Protein AF-A0A3C2AIM8-F1 (afdb_monomer)

pLDDT: mean 88.92, std 12.34, range [40.81, 98.56]

Solvent-accessible surface area (backbone atoms only — not comparable to full-atom values): 10186 Å² total; per-residue (Å²): 134,79,73,74,77,41,70,44,84,35,75,49,20,94,84,67,45,72,62,20,44,34,25,26,18,38,66,44,97,92,39,44,45,62,6,67,52,56,41,26,39,83,43,65,88,51,94,54,41,65,65,37,33,34,30,32,37,88,94,36,77,87,17,40,35,82,34,66,78,72,54,50,26,43,35,31,35,36,26,31,37,60,94,77,72,85,52,30,30,24,40,38,37,36,29,25,51,101,62,67,43,33,48,65,57,83,51,81,66,36,72,56,52,29,28,37,28,72,48,73,46,78,40,88,57,38,82,40,80,47,76,35,60,41,53,56,45,98,85,32,69,83,66,36,43,24,38,41,38,36,45,26,28,30,67,45,64,50,48,64,48,52,70,15,36,29,34,43,36,78,77,44,76,38,75,78,81,78,81,78,80,80,79,77,88,125

Nearest PDB structures (foldseek):
  6o06-assembly1_A  TM=2.738E-01  e=2.191E-02  Echovirus E1
  7yv2-assembly1_A  TM=2.585E-01  e=3.493E-02  Coxsackievirus A16
  5ykv-assembly1_A  TM=2.386E-01  e=3.493E-02  Macrobrachium rosenbergii nodavirus
  7kjp-assembly1_B  TM=3.045E-01  e=9.845E-02  Norovirus Hu/1968/US
  5h4c-assembly1_C  TM=2.096E-01  e=1.415E-01  Rattus norvegicus

Sequence (186 aa):
MGAAQCVFQEKNGRNGKGSCLRIESKSALGVIVNGAVTTGRITAPTIRPSGAYNQTVLSDSEFQLPFKDAPDSLVFWAKYSITDKSDSAKVSFLLHDNFEQTDPPRDQVSLQPNGAALKTFQTAGDWQRVSVPFDYKKNGKSNTHYLLATFSSSHKAGKGNSNARLWIDEVELIYNRSEQAFISND

Radius of gyration: 17.95 Å; Cα contacts (8 Å, |Δi|>4): 478; chains: 1; bounding box: 40×44×56 Å

Secondary structure (DSSP, 8-state):
-PPPPEEEEEES-TTSSSEEEEEE-EEETTEEE--EEESSEEE--SS-GGG-EEE--TT-GGG--B-----SEEEEEEEEE-SSS---EEEEEEEE-SS--EES--STTTT--SEEEEEEE--TTS-EEEEEE-EE-TTTTS---EEEEEEES-SSTT-S-TT-EEEEEEEEEE-PPPP-------

Mean predicted aligned error: 6.13 Å

Foldseek 3Di:
DDDDQDKDWAALPQPGHDTWIKGAWADDPNFIAKHKDKLADWDDPDPQQLPIKGKQDLVDNSGWAFDQADFFKKKWKKFKDDDPPPFWKKKKKFFAAPDIAMVVGPDPRNVDGQWIFIDTDHDHRHIDMDMTGIDGDPVRNGGTTTIIIMIILGPGGRDDGNGIMMIIGDIDGHHDDDDDPPPPPD

Structure (mmCIF, N/CA/C/O backbone):
data_AF-A0A3C2AIM8-F1
#
_entry.id   AF-A0A3C2AIM8-F1
#
loop_
_atom_site.group_PDB
_atom_site.id
_atom_site.type_symbol
_atom_site.label_atom_id
_atom_site.label_alt_id
_atom_site.label_comp_id
_atom_site.label_asym_id
_atom_site.label_entity_id
_atom_site.label_seq_id
_atom_site.pdbx_PDB_ins_code
_atom_site.Cartn_x
_atom_site.Cartn_y
_atom_site.Cartn_z
_atom_site.occupancy
_atom_site.B_iso_or_equiv
_atom_site.auth_seq_id
_atom_site.auth_comp_id
_atom_site.auth_asym_id
_atom_site.auth_atom_id
_atom_site.pdbx_PDB_model_num
ATOM 1 N N . MET A 1 1 ? 10.000 17.205 -16.786 1.00 40.81 1 MET A N 1
ATOM 2 C CA . MET A 1 1 ? 8.894 16.236 -16.943 1.00 40.81 1 MET A CA 1
ATOM 3 C C . MET A 1 1 ? 9.058 15.157 -15.883 1.00 40.81 1 MET A C 1
ATOM 5 O O . MET A 1 1 ? 10.086 14.494 -15.891 1.00 40.81 1 MET A O 1
ATOM 9 N N . GLY A 1 2 ? 8.126 15.050 -14.932 1.00 50.38 2 GLY A N 1
ATOM 10 C CA . GLY A 1 2 ? 8.081 13.935 -13.977 1.00 50.38 2 GLY A CA 1
ATOM 11 C C . GLY A 1 2 ? 7.316 12.756 -14.581 1.00 50.38 2 GLY A C 1
ATOM 12 O O . GLY A 1 2 ? 6.416 12.976 -15.389 1.00 50.38 2 GLY A O 1
ATOM 13 N N . ALA A 1 3 ? 7.672 11.517 -14.232 1.00 56.25 3 ALA A N 1
ATOM 14 C CA . ALA A 1 3 ? 6.807 10.384 -14.554 1.00 56.25 3 ALA A CA 1
ATOM 15 C C . ALA A 1 3 ? 5.542 10.469 -13.695 1.00 56.25 3 ALA A C 1
ATOM 17 O O . ALA A 1 3 ? 5.632 10.665 -12.483 1.00 5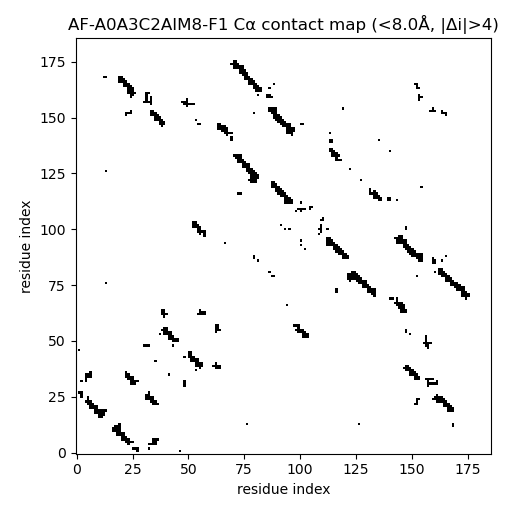6.25 3 ALA A O 1
ATOM 18 N N . ALA A 1 4 ? 4.378 10.312 -14.321 1.00 61.03 4 ALA A N 1
ATOM 19 C CA . ALA A 1 4 ? 3.131 10.148 -13.592 1.00 61.03 4 ALA A CA 1
ATOM 20 C C . ALA A 1 4 ? 3.152 8.843 -12.778 1.00 61.03 4 ALA A C 1
ATOM 22 O O . ALA A 1 4 ? 3.801 7.863 -13.164 1.00 61.03 4 ALA A O 1
ATOM 23 N N . GLN A 1 5 ? 2.400 8.826 -11.677 1.00 73.44 5 GLN A N 1
ATOM 24 C CA . GLN A 1 5 ? 2.079 7.597 -10.955 1.00 73.44 5 GLN A CA 1
ATOM 25 C C . GLN A 1 5 ? 1.480 6.574 -11.929 1.00 73.44 5 GLN A C 1
ATOM 27 O O . GLN A 1 5 ? 0.586 6.893 -12.712 1.00 73.44 5 GLN A O 1
ATOM 32 N N . CYS A 1 6 ? 2.013 5.354 -11.922 1.00 84.44 6 CYS A N 1
ATOM 33 C CA . CYS A 1 6 ? 1.626 4.302 -12.858 1.00 84.44 6 CYS A CA 1
ATOM 34 C C . CYS A 1 6 ? 0.760 3.274 -12.138 1.00 84.44 6 CYS A C 1
ATOM 36 O O . CYS A 1 6 ? 1.247 2.245 -11.669 1.00 84.44 6 CYS A O 1
ATOM 38 N N . VAL A 1 7 ? -0.524 3.610 -12.036 1.00 90.19 7 VAL A N 1
ATOM 39 C CA . VAL A 1 7 ? -1.552 2.827 -11.352 1.00 90.19 7 VAL A CA 1
ATOM 40 C C . VAL A 1 7 ? -2.658 2.487 -12.344 1.00 90.19 7 VAL A C 1
ATOM 42 O O . VAL A 1 7 ? -3.106 3.352 -13.095 1.00 90.19 7 VAL A O 1
ATOM 45 N N . PHE A 1 8 ? -3.086 1.227 -12.365 1.00 94.19 8 PHE A N 1
ATOM 46 C CA . PHE A 1 8 ? -4.008 0.703 -13.368 1.00 94.19 8 PHE A CA 1
ATOM 47 C C . PHE A 1 8 ? -5.014 -0.269 -12.754 1.00 94.19 8 PHE A C 1
ATOM 49 O O . PHE A 1 8 ? -4.684 -1.025 -11.840 1.00 94.19 8 PHE A O 1
ATOM 56 N N . GLN A 1 9 ? -6.213 -0.310 -13.332 1.00 95.25 9 GLN A N 1
ATOM 57 C CA . GLN A 1 9 ? -7.101 -1.462 -13.215 1.00 95.25 9 GLN A CA 1
ATOM 58 C C . GLN A 1 9 ? -6.640 -2.535 -14.212 1.00 95.25 9 GLN A C 1
ATOM 60 O O . GLN A 1 9 ? -6.649 -2.313 -15.423 1.00 95.25 9 GLN A O 1
ATOM 65 N N . GLU A 1 10 ? -6.234 -3.696 -13.712 1.00 95.94 10 GLU A N 1
ATOM 66 C CA . GLU A 1 10 ? -5.828 -4.848 -14.518 1.00 95.94 10 GLU A CA 1
ATOM 67 C C . GLU A 1 10 ? -6.988 -5.846 -14.606 1.00 95.94 10 GLU A C 1
ATOM 69 O O . GLU A 1 10 ? -7.601 -6.176 -13.592 1.00 95.94 10 GLU A O 1
ATOM 74 N N . LYS A 1 11 ? -7.300 -6.347 -15.805 1.00 95.06 11 LYS A N 1
ATOM 75 C CA . LYS A 1 11 ? -8.290 -7.425 -15.971 1.00 95.06 11 LYS A CA 1
ATOM 76 C C . LYS A 1 11 ? -7.704 -8.762 -15.527 1.00 95.06 11 LYS A C 1
ATOM 78 O O . LYS A 1 11 ? -6.497 -8.958 -15.598 1.00 95.06 11 LYS A O 1
ATOM 83 N N . ASN A 1 12 ? -8.580 -9.702 -15.176 1.00 90.62 12 ASN A N 1
ATOM 84 C CA . ASN A 1 12 ? -8.206 -11.034 -14.699 1.00 90.62 12 ASN A CA 1
ATOM 85 C C . ASN A 1 12 ? -7.386 -10.921 -13.409 1.00 90.62 12 ASN A C 1
ATOM 87 O O . ASN A 1 12 ? -6.168 -11.115 -13.403 1.00 90.62 12 ASN A O 1
ATOM 91 N N . GLY A 1 13 ? -8.086 -10.591 -12.320 1.00 90.75 13 GLY A N 1
ATOM 92 C CA . GLY A 1 13 ? -7.529 -10.579 -10.973 1.00 90.75 13 GLY A CA 1
ATOM 93 C C . GLY A 1 13 ? -7.015 -11.955 -10.554 1.00 90.75 13 GLY A C 1
ATOM 94 O O . GLY A 1 13 ? -6.884 -12.878 -11.364 1.00 90.75 13 GLY A O 1
ATOM 95 N N . ARG A 1 14 ? -6.729 -12.128 -9.269 1.00 93.25 14 ARG A N 1
ATOM 96 C CA . ARG A 1 14 ? -6.072 -13.333 -8.749 1.00 93.25 14 ARG A CA 1
ATOM 97 C C . ARG A 1 14 ? -6.684 -14.643 -9.255 1.00 93.25 14 ARG A C 1
ATOM 99 O O . ARG A 1 14 ? -5.952 -15.555 -9.628 1.00 93.25 14 ARG A O 1
ATOM 106 N N . ASN A 1 15 ? -8.011 -14.721 -9.284 1.00 91.19 15 ASN A N 1
ATOM 107 C CA . ASN A 1 15 ? -8.752 -15.932 -9.641 1.00 91.19 15 ASN A CA 1
ATOM 108 C C . ASN A 1 15 ? -9.077 -16.020 -11.149 1.00 91.19 15 ASN A C 1
ATOM 110 O O . ASN A 1 15 ? -9.987 -16.745 -11.549 1.00 91.19 15 ASN A O 1
ATOM 114 N N . GLY A 1 16 ? -8.390 -15.239 -11.993 1.00 88.50 16 GLY A N 1
ATOM 115 C CA . GLY A 1 16 ? -8.633 -15.167 -13.438 1.00 88.50 16 GLY A CA 1
ATOM 116 C C . GLY A 1 16 ? -9.952 -14.484 -13.818 1.00 88.50 16 GLY A C 1
ATOM 117 O O . GLY A 1 16 ? -10.385 -14.572 -14.962 1.00 88.50 16 GLY A O 1
ATOM 118 N N . LYS A 1 17 ? -10.606 -13.817 -12.863 1.00 89.88 17 LYS A N 1
ATOM 119 C CA . LYS A 1 17 ? -11.893 -13.125 -13.020 1.00 89.88 17 LYS A CA 1
ATOM 120 C C . LYS A 1 17 ? -11.789 -11.696 -12.494 1.00 89.88 17 LYS A C 1
ATOM 122 O O . LYS A 1 17 ? -10.847 -11.366 -11.779 1.00 89.88 17 LYS A O 1
ATOM 127 N N . GLY A 1 18 ? -12.764 -10.858 -12.840 1.00 93.19 18 GLY A N 1
ATOM 128 C CA . GLY A 1 18 ? -12.858 -9.494 -12.318 1.00 93.19 18 GLY A CA 1
ATOM 129 C C . GLY A 1 18 ? -11.666 -8.615 -12.703 1.00 93.19 18 GLY A C 1
ATOM 130 O O . GLY A 1 18 ? -11.121 -8.712 -13.808 1.00 93.19 18 GLY A O 1
ATOM 131 N N . SER A 1 19 ? -11.282 -7.722 -11.798 1.00 96.06 19 SER A N 1
ATOM 132 C CA . SER A 1 19 ? -10.132 -6.837 -11.963 1.00 96.06 19 SER A CA 1
ATOM 133 C C . SER A 1 19 ? -9.363 -6.709 -10.659 1.00 96.06 19 SER A C 1
ATOM 135 O O . SER A 1 19 ? -9.960 -6.803 -9.595 1.00 96.06 19 SER A O 1
ATOM 137 N N . CYS A 1 20 ? -8.066 -6.447 -10.759 1.00 97.19 20 CYS A N 1
ATOM 138 C CA . CYS A 1 20 ? -7.208 -6.149 -9.621 1.00 97.19 20 CYS A CA 1
ATOM 139 C C . CYS A 1 20 ? -6.451 -4.836 -9.842 1.00 97.19 20 CYS A C 1
ATOM 141 O O . CYS A 1 20 ? -6.447 -4.261 -10.936 1.00 97.19 20 CYS A O 1
ATOM 143 N N . LEU A 1 21 ? -5.808 -4.346 -8.790 1.00 97.50 21 LEU A N 1
ATOM 144 C CA . LEU A 1 21 ? -4.945 -3.177 -8.860 1.00 97.50 21 LEU A CA 1
ATOM 145 C C . LEU A 1 21 ? -3.580 -3.584 -9.422 1.00 97.50 21 LEU A C 1
ATOM 147 O O . LEU A 1 21 ? -3.002 -4.543 -8.920 1.00 97.50 21 LEU A O 1
ATOM 151 N N . ARG A 1 22 ? -3.025 -2.840 -10.388 1.00 97.44 22 ARG A N 1
ATOM 152 C CA . ARG A 1 22 ? -1.602 -2.904 -10.768 1.00 97.44 22 ARG A CA 1
ATOM 153 C C . ARG A 1 22 ? -0.913 -1.572 -10.487 1.00 97.44 22 ARG A C 1
ATOM 155 O O . ARG A 1 22 ? -1.386 -0.519 -10.900 1.00 97.44 22 ARG A O 1
ATOM 162 N N . ILE A 1 23 ? 0.245 -1.646 -9.846 1.00 96.44 23 ILE A N 1
ATOM 163 C CA . ILE A 1 23 ? 1.133 -0.538 -9.505 1.00 96.44 23 ILE A CA 1
ATOM 164 C C . ILE A 1 23 ? 2.496 -0.817 -10.143 1.00 96.44 23 ILE A C 1
ATOM 166 O O . ILE A 1 23 ? 3.034 -1.918 -10.002 1.00 96.44 23 ILE A O 1
ATOM 170 N N . GLU A 1 24 ? 3.074 0.166 -10.827 1.00 94.38 24 GLU A N 1
ATOM 171 C CA . GLU A 1 24 ? 4.388 0.031 -11.459 1.00 94.38 24 GLU A CA 1
ATOM 172 C C . GLU A 1 24 ? 5.372 1.100 -11.005 1.00 94.38 24 GLU A C 1
ATOM 174 O O . GLU A 1 24 ? 5.044 2.285 -10.942 1.00 94.38 24 GLU A O 1
ATOM 179 N N . SER A 1 25 ? 6.619 0.684 -10.793 1.00 91.38 25 SER A N 1
ATOM 180 C CA . SER A 1 25 ? 7.747 1.609 -10.850 1.00 91.38 25 SER A CA 1
ATOM 181 C C . SER A 1 25 ? 8.089 1.891 -12.314 1.00 91.38 25 SER A C 1
ATOM 183 O O . SER A 1 25 ? 8.024 0.985 -13.141 1.00 91.38 25 SER A O 1
ATOM 185 N N . LYS A 1 26 ? 8.503 3.118 -12.640 1.00 87.44 26 LYS A N 1
ATOM 186 C CA . LYS A 1 26 ? 9.045 3.475 -13.964 1.00 87.44 26 LYS A CA 1
ATOM 187 C C . LYS A 1 26 ? 10.316 4.299 -13.837 1.00 87.44 26 LYS A C 1
ATOM 189 O O . LYS A 1 26 ? 10.598 4.856 -12.784 1.00 87.44 26 LYS A O 1
ATOM 194 N N . SER A 1 27 ? 11.085 4.383 -14.918 1.00 83.62 27 SER A N 1
ATOM 195 C CA . SER A 1 27 ? 12.219 5.305 -15.019 1.00 83.62 27 SER A CA 1
ATOM 196 C C . SER A 1 27 ? 11.837 6.520 -15.860 1.00 83.62 27 SER A C 1
ATOM 198 O O . SER A 1 27 ? 11.263 6.370 -16.939 1.00 83.62 27 SER A O 1
ATOM 200 N N . ALA A 1 28 ? 12.168 7.717 -15.382 1.00 76.69 28 ALA A N 1
ATOM 201 C CA . ALA A 1 28 ? 12.131 8.945 -16.167 1.00 76.69 28 ALA A CA 1
ATOM 202 C C . ALA A 1 28 ? 13.380 9.774 -15.885 1.00 76.69 28 ALA A C 1
ATOM 204 O O . ALA A 1 28 ? 13.738 9.995 -14.732 1.00 76.69 28 ALA A O 1
ATOM 205 N N . LEU A 1 29 ? 14.045 10.236 -16.949 1.00 80.44 29 LEU A N 1
ATOM 206 C CA . LEU A 1 29 ? 15.275 11.036 -16.861 1.00 80.44 29 LEU A CA 1
ATOM 207 C C . LEU A 1 29 ? 16.369 10.383 -15.985 1.00 80.44 29 LEU A C 1
ATOM 209 O O . LEU A 1 29 ? 17.066 11.065 -15.243 1.00 80.44 29 LEU A O 1
ATOM 213 N N . GLY A 1 30 ? 16.497 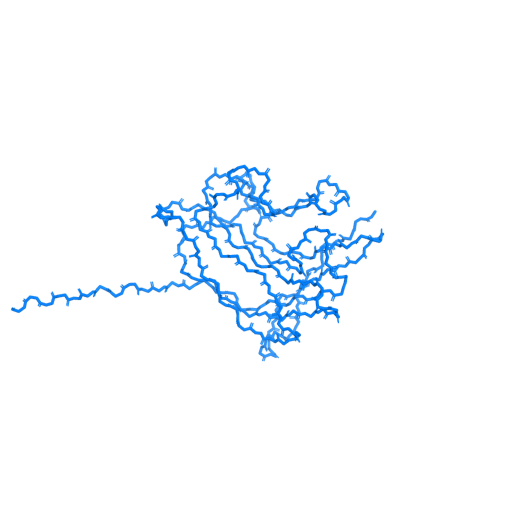9.051 -16.044 1.00 78.62 30 GLY A N 1
ATOM 214 C CA . GLY A 1 30 ? 17.477 8.290 -15.254 1.00 78.62 30 GLY A CA 1
ATOM 215 C C . GLY A 1 30 ? 17.101 8.097 -13.780 1.00 78.62 30 GLY A C 1
ATOM 216 O O . GLY A 1 30 ? 17.885 7.543 -13.014 1.00 78.62 30 GLY A O 1
ATOM 217 N N . VAL A 1 31 ? 15.905 8.530 -13.380 1.00 80.88 31 VAL A N 1
ATOM 218 C CA . VAL A 1 31 ? 15.408 8.453 -12.009 1.00 80.88 31 VAL A CA 1
ATOM 219 C C . VAL A 1 31 ? 14.262 7.451 -11.928 1.00 80.88 31 VAL A C 1
ATOM 221 O O . VAL A 1 31 ? 13.299 7.524 -12.693 1.00 80.88 31 VAL A O 1
ATOM 224 N N . ILE A 1 32 ? 14.354 6.517 -10.980 1.00 85.19 32 ILE A N 1
ATOM 225 C CA . ILE A 1 32 ? 13.286 5.553 -10.706 1.00 85.19 32 ILE A CA 1
ATOM 226 C C . ILE A 1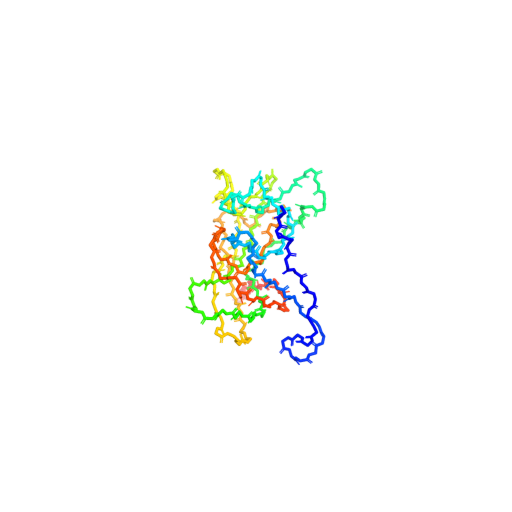 32 ? 12.204 6.236 -9.868 1.00 85.19 32 ILE A C 1
ATOM 228 O O . ILE A 1 32 ? 12.468 6.749 -8.780 1.00 85.19 32 ILE A O 1
ATOM 232 N N . VAL A 1 33 ? 10.982 6.216 -10.387 1.00 84.75 33 VAL A N 1
ATOM 233 C CA . VAL A 1 33 ? 9.767 6.702 -9.739 1.00 84.75 33 VAL A CA 1
ATOM 234 C C . VAL A 1 33 ? 8.946 5.492 -9.320 1.00 84.75 33 VAL A C 1
ATOM 236 O O . VAL A 1 33 ? 8.590 4.656 -10.151 1.00 84.75 33 VAL A O 1
ATOM 239 N N . ASN A 1 34 ? 8.674 5.389 -8.023 1.00 89.31 34 ASN A N 1
ATOM 240 C CA . ASN A 1 34 ? 7.894 4.298 -7.454 1.00 89.31 34 ASN A CA 1
ATOM 241 C C . ASN A 1 34 ? 6.400 4.559 -7.666 1.00 89.31 34 ASN A C 1
ATOM 243 O O . ASN A 1 34 ? 5.926 5.675 -7.440 1.00 89.31 34 ASN A O 1
ATOM 247 N N . GLY A 1 35 ? 5.669 3.524 -8.067 1.00 91.75 35 GLY A N 1
ATOM 248 C CA . GLY A 1 35 ? 4.218 3.555 -8.069 1.00 91.75 35 GLY A CA 1
ATOM 249 C C . GLY A 1 35 ? 3.694 3.383 -6.646 1.00 91.75 35 GLY A C 1
ATOM 250 O O . GLY A 1 35 ? 4.192 2.530 -5.905 1.00 91.75 35 GLY A O 1
ATOM 251 N N . ALA A 1 36 ? 2.680 4.154 -6.269 1.00 93.25 36 ALA A N 1
ATOM 252 C CA . ALA A 1 36 ? 1.985 4.007 -5.001 1.00 93.25 36 ALA A CA 1
ATOM 253 C C . ALA A 1 36 ? 0.494 4.335 -5.133 1.00 93.25 36 ALA A C 1
ATOM 255 O O . ALA A 1 36 ? 0.094 5.189 -5.922 1.00 93.25 36 ALA A O 1
ATOM 256 N N . VAL A 1 37 ? -0.316 3.668 -4.314 1.00 95.62 37 VAL A N 1
ATOM 257 C CA . VAL A 1 37 ? -1.722 4.007 -4.067 1.00 95.62 37 VAL A CA 1
ATOM 258 C C . VAL A 1 37 ? -1.884 4.215 -2.579 1.00 95.62 37 VAL A C 1
ATOM 260 O O . VAL A 1 37 ? -1.376 3.413 -1.794 1.00 95.62 37 VAL A O 1
ATOM 263 N N . THR A 1 38 ? -2.570 5.286 -2.195 1.00 97.12 38 THR A N 1
ATOM 264 C CA . THR A 1 38 ? -2.767 5.641 -0.794 1.00 97.12 38 THR A CA 1
ATOM 265 C C . THR A 1 38 ? -4.126 6.292 -0.564 1.00 97.12 38 THR A C 1
ATOM 267 O O . THR A 1 38 ? -4.706 6.850 -1.490 1.00 97.12 38 THR A O 1
ATOM 270 N N . THR A 1 39 ? -4.624 6.203 0.669 1.00 97.81 39 THR A N 1
ATOM 271 C CA . THR A 1 39 ? -5.793 6.958 1.151 1.00 97.81 39 THR A CA 1
ATOM 272 C C . THR A 1 39 ? -5.463 8.413 1.491 1.00 97.81 39 THR A C 1
ATOM 274 O O . THR A 1 39 ? -6.367 9.200 1.747 1.00 97.81 39 THR A O 1
ATOM 277 N N . GLY A 1 40 ? -4.175 8.766 1.531 1.00 97.50 40 GLY A N 1
ATOM 278 C CA . GLY A 1 40 ? -3.707 10.134 1.715 1.00 97.50 40 GLY A CA 1
ATOM 279 C C . GLY A 1 40 ? -3.273 10.796 0.408 1.00 97.50 40 GLY A C 1
ATOM 280 O O . GLY A 1 40 ? -3.556 10.334 -0.696 1.00 97.50 40 GLY A O 1
ATOM 281 N N . ARG A 1 41 ? -2.507 11.875 0.533 1.00 96.56 41 ARG A N 1
ATOM 282 C CA . ARG A 1 41 ? -1.869 12.578 -0.579 1.00 96.56 41 ARG A CA 1
ATOM 283 C C . ARG A 1 41 ? -0.454 12.066 -0.806 1.00 96.56 41 ARG A C 1
ATOM 285 O O . ARG A 1 41 ? 0.367 12.074 0.112 1.00 96.56 41 ARG A O 1
ATOM 292 N N . ILE A 1 42 ? -0.132 11.718 -2.049 1.00 93.25 42 ILE A N 1
ATOM 293 C CA . ILE A 1 42 ? 1.257 11.505 -2.476 1.00 93.25 42 ILE A CA 1
ATOM 294 C C . ILE A 1 42 ? 1.914 12.874 -2.665 1.00 93.25 42 ILE A C 1
ATOM 296 O O . ILE A 1 42 ? 1.478 13.669 -3.496 1.00 93.25 42 ILE A O 1
ATOM 300 N N . THR A 1 43 ? 2.981 13.145 -1.919 1.00 91.44 43 THR A N 1
ATOM 301 C CA . THR A 1 43 ? 3.699 14.421 -1.940 1.00 91.44 43 THR A CA 1
ATOM 302 C C . THR A 1 43 ? 5.124 14.222 -2.447 1.00 91.44 43 THR A C 1
ATOM 304 O O . THR A 1 43 ? 5.920 13.492 -1.859 1.00 91.44 43 THR A O 1
ATOM 307 N N . ALA A 1 44 ? 5.462 14.901 -3.544 1.00 88.12 44 ALA A N 1
ATOM 308 C CA . ALA A 1 44 ? 6.795 14.907 -4.143 1.00 88.12 44 ALA A CA 1
ATOM 309 C C . ALA A 1 44 ? 7.310 16.357 -4.219 1.00 88.12 44 ALA A C 1
ATOM 311 O O . ALA A 1 44 ? 7.162 17.011 -5.250 1.00 88.12 44 ALA A O 1
ATOM 312 N N . PRO A 1 45 ? 7.889 16.895 -3.128 1.00 84.69 45 PRO A N 1
ATOM 313 C CA . PRO A 1 45 ? 8.201 18.324 -3.024 1.00 84.69 45 PRO A CA 1
ATOM 314 C C . PRO A 1 45 ? 9.369 18.754 -3.920 1.00 84.69 45 PRO A C 1
ATOM 316 O O . PRO A 1 45 ? 9.564 19.937 -4.178 1.00 84.69 45 PRO A O 1
ATOM 319 N N . THR A 1 46 ? 10.179 17.799 -4.381 1.00 82.88 46 THR A N 1
ATOM 320 C CA . THR A 1 46 ? 11.309 18.042 -5.281 1.00 82.88 46 THR A CA 1
ATOM 321 C C . THR A 1 46 ? 11.397 16.922 -6.313 1.00 82.88 46 THR A C 1
ATOM 323 O O . THR A 1 46 ? 10.795 15.863 -6.145 1.00 82.88 46 THR A O 1
ATOM 326 N N . ILE A 1 47 ? 12.235 17.105 -7.337 1.00 75.19 47 ILE A N 1
ATOM 327 C CA . ILE A 1 47 ? 12.566 16.044 -8.302 1.00 75.19 47 ILE A CA 1
ATOM 328 C C . ILE A 1 47 ? 13.409 14.902 -7.703 1.00 75.19 47 ILE A C 1
ATOM 330 O O . ILE A 1 47 ? 13.633 13.897 -8.373 1.00 75.19 47 ILE A O 1
ATOM 334 N N . ARG A 1 48 ? 13.912 15.044 -6.464 1.00 81.94 48 ARG A N 1
ATOM 335 C CA . ARG A 1 48 ? 14.654 13.987 -5.764 1.00 81.94 48 ARG A CA 1
ATOM 336 C C . ARG A 1 48 ? 13.645 13.007 -5.168 1.00 81.94 48 ARG A C 1
ATOM 338 O O . ARG A 1 48 ? 12.962 13.375 -4.209 1.00 81.94 48 ARG A O 1
ATOM 345 N N . PRO A 1 49 ? 13.563 11.753 -5.644 1.00 76.56 49 PRO A N 1
ATOM 346 C CA . PRO A 1 49 ? 12.481 10.881 -5.200 1.00 76.56 49 PRO A CA 1
ATOM 347 C C . PRO A 1 49 ? 12.651 10.398 -3.761 1.00 76.56 49 PRO A C 1
ATOM 349 O O . PRO A 1 49 ? 11.668 10.040 -3.129 1.00 76.56 49 PRO A O 1
ATOM 352 N N . SER A 1 50 ? 13.864 10.455 -3.202 1.00 82.19 50 SER A N 1
ATOM 353 C CA . SER A 1 50 ? 14.093 10.188 -1.776 1.00 82.19 50 SER A CA 1
ATOM 354 C C . SER A 1 50 ? 13.370 11.173 -0.848 1.00 82.19 50 SER A C 1
ATOM 356 O O . SER A 1 50 ? 13.256 10.907 0.342 1.00 82.19 50 SER A O 1
ATOM 358 N N . GLY A 1 51 ? 12.918 12.321 -1.364 1.00 85.81 51 GLY A N 1
ATOM 359 C CA . GLY A 1 51 ? 12.150 13.307 -0.607 1.00 85.81 51 GLY A CA 1
ATOM 360 C C . GLY A 1 51 ? 10.636 13.097 -0.648 1.00 85.81 51 GLY A C 1
ATOM 361 O O . GLY A 1 51 ? 9.937 13.872 0.007 1.00 85.81 51 GLY A O 1
ATOM 362 N N . ALA A 1 52 ? 10.137 12.117 -1.410 1.00 89.62 52 ALA A N 1
ATOM 363 C CA . ALA A 1 52 ? 8.709 11.846 -1.551 1.00 89.62 52 ALA A CA 1
ATOM 364 C C . ALA A 1 52 ? 8.138 11.105 -0.331 1.00 89.62 52 ALA A C 1
ATOM 366 O O . ALA A 1 52 ? 8.829 10.304 0.301 1.00 89.62 52 ALA A O 1
ATOM 367 N N . TYR A 1 53 ? 6.880 11.385 -0.006 1.00 93.00 53 TYR A N 1
ATOM 368 C CA . TYR A 1 53 ? 6.154 10.780 1.110 1.00 93.00 53 TYR A CA 1
ATOM 369 C C . TYR A 1 53 ? 4.646 10.817 0.862 1.00 93.00 53 TYR A C 1
ATOM 371 O O . TYR A 1 53 ? 4.152 11.659 0.114 1.00 93.00 53 TYR A O 1
ATOM 379 N N . ASN A 1 54 ? 3.917 9.919 1.512 1.00 95.50 54 ASN A N 1
ATOM 380 C CA . ASN A 1 54 ? 2.462 9.944 1.580 1.00 95.50 54 ASN A CA 1
ATOM 381 C C . ASN A 1 54 ? 2.042 10.613 2.885 1.00 95.50 54 ASN A C 1
ATOM 383 O O . ASN A 1 54 ? 2.730 10.464 3.895 1.00 95.50 54 ASN A O 1
ATOM 387 N N . GLN A 1 55 ? 0.935 11.346 2.870 1.00 96.94 55 GLN A N 1
ATOM 388 C CA . GLN A 1 55 ? 0.495 12.126 4.021 1.00 96.94 55 GLN A CA 1
ATOM 389 C C . GLN A 1 55 ? -1.027 12.136 4.148 1.00 96.94 55 GLN A C 1
ATOM 391 O O . GLN A 1 55 ? -1.722 12.303 3.151 1.00 96.94 55 GLN A O 1
ATOM 396 N N . THR A 1 56 ? -1.537 12.023 5.374 1.00 98.00 56 THR A N 1
ATOM 397 C CA . THR A 1 56 ? -2.928 12.398 5.677 1.00 98.00 56 THR A CA 1
ATOM 398 C C . THR A 1 56 ? -3.045 13.917 5.734 1.00 98.00 56 THR A C 1
ATOM 400 O O . THR A 1 56 ? -2.272 14.546 6.452 1.00 98.00 56 THR A O 1
ATOM 403 N N . VAL A 1 57 ? -4.009 14.504 5.027 1.00 97.62 57 VAL A N 1
ATOM 404 C CA . VAL A 1 57 ? -4.255 15.955 5.044 1.00 97.62 57 VAL A CA 1
ATOM 405 C C . VAL A 1 57 ? -5.581 16.212 5.747 1.00 97.62 57 VAL A C 1
ATOM 407 O O . VAL A 1 57 ? -6.642 16.012 5.170 1.00 97.62 57 VAL A O 1
ATOM 410 N N . LEU A 1 58 ? -5.535 16.645 7.007 1.00 96.00 58 LEU A N 1
ATOM 411 C CA . LEU A 1 58 ? -6.749 16.744 7.833 1.00 96.00 58 LEU A CA 1
ATOM 412 C C . LEU A 1 58 ? -7.731 17.820 7.357 1.00 96.00 58 LEU A C 1
ATOM 414 O O . LEU A 1 58 ? -8.934 17.736 7.597 1.00 96.00 58 LEU A O 1
ATOM 418 N N . SER A 1 59 ? -7.211 18.845 6.685 1.00 96.75 59 SER A N 1
ATOM 419 C CA . SER A 1 59 ? -8.008 19.926 6.110 1.00 96.75 59 SER A CA 1
ATOM 420 C C . SER A 1 59 ? -8.679 19.555 4.785 1.00 96.75 59 SER A C 1
A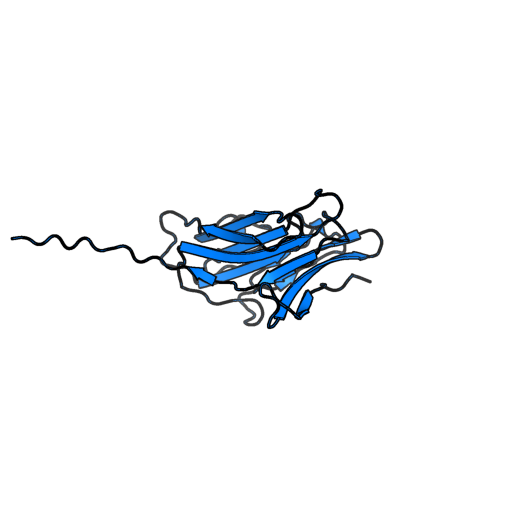TOM 422 O O . SER A 1 59 ? -9.439 20.367 4.262 1.00 96.75 59 SER A O 1
ATOM 424 N N . ASP A 1 60 ? -8.421 18.359 4.245 1.00 97.12 60 ASP A N 1
ATOM 425 C CA . ASP A 1 60 ? -8.899 17.935 2.933 1.00 97.12 60 ASP A CA 1
ATOM 426 C C . ASP A 1 60 ? -9.469 16.511 2.985 1.00 97.12 60 ASP A C 1
ATOM 428 O O . ASP A 1 60 ? -8.743 15.522 3.094 1.00 97.12 60 ASP A O 1
ATOM 432 N N . SER A 1 61 ? -10.797 16.402 2.885 1.00 95.69 61 SER A N 1
ATOM 433 C CA . SER A 1 61 ? -11.514 15.124 2.917 1.00 95.69 61 SER A CA 1
ATOM 434 C C . SER A 1 61 ? -11.137 14.156 1.794 1.00 95.69 61 SER A C 1
ATOM 436 O O . SER A 1 61 ? -11.395 12.966 1.946 1.00 95.69 61 SER A O 1
ATOM 438 N N . GLU A 1 62 ? -10.534 14.620 0.694 1.00 96.50 62 GLU A N 1
ATOM 439 C CA . GLU A 1 62 ? -10.070 13.733 -0.382 1.00 96.50 62 GLU A CA 1
ATOM 440 C C . GLU A 1 62 ? -8.775 12.986 -0.021 1.00 96.50 62 GLU A C 1
ATOM 442 O O . GLU A 1 62 ? -8.470 11.954 -0.617 1.00 96.50 62 GLU A O 1
ATOM 447 N N . PHE A 1 63 ? -8.024 13.475 0.972 1.00 97.75 63 PHE A N 1
ATOM 448 C CA . PHE A 1 63 ? -6.721 12.932 1.377 1.00 97.75 63 PHE A CA 1
ATOM 449 C C . PHE A 1 63 ? -6.681 12.518 2.851 1.00 97.75 63 PHE A C 1
ATOM 451 O O . PHE A 1 63 ? -5.618 12.510 3.488 1.00 97.75 63 PHE A O 1
ATOM 458 N N . GLN A 1 64 ? -7.841 12.158 3.392 1.00 97.00 64 GLN A N 1
ATOM 459 C CA . GLN A 1 64 ? -7.973 11.514 4.687 1.00 97.00 64 GLN A CA 1
ATOM 460 C C . GLN A 1 64 ? -9.028 10.417 4.623 1.00 97.00 64 GLN A C 1
ATOM 462 O O . GLN A 1 64 ? -10.066 10.555 3.981 1.00 97.00 64 GLN A O 1
ATOM 467 N N . LEU A 1 65 ? -8.781 9.334 5.353 1.00 97.19 65 LEU A N 1
ATOM 468 C CA . LEU A 1 65 ? -9.763 8.281 5.566 1.00 97.19 65 LEU A CA 1
ATOM 469 C C . LEU A 1 65 ? -10.117 8.241 7.052 1.00 97.19 65 LEU A C 1
ATOM 471 O O . LEU A 1 65 ? -9.320 7.706 7.829 1.00 97.19 65 LEU A O 1
ATOM 475 N N . PRO A 1 66 ? -11.274 8.794 7.461 1.00 95.94 66 PRO A N 1
ATOM 476 C CA . PRO A 1 66 ? -11.797 8.599 8.805 1.00 95.94 66 PRO A CA 1
ATOM 477 C C . PRO A 1 66 ? -11.950 7.105 9.093 1.00 95.94 66 PRO A C 1
ATOM 479 O O . PRO A 1 66 ? -12.588 6.376 8.333 1.00 95.94 66 PRO A O 1
ATOM 482 N N . PHE A 1 67 ? -11.344 6.642 10.179 1.00 93.75 67 PHE A N 1
ATOM 483 C CA . PHE A 1 67 ? -11.276 5.231 10.525 1.00 93.75 67 PHE A CA 1
ATOM 484 C C . PHE A 1 67 ? -11.162 5.072 12.042 1.00 93.75 67 PHE A C 1
ATOM 486 O O . PHE A 1 67 ? -10.177 5.501 12.639 1.00 93.75 67 PHE A O 1
ATOM 493 N N . LYS A 1 68 ? -12.178 4.465 12.662 1.00 89.81 68 LYS A N 1
ATOM 494 C CA . LYS A 1 68 ? -12.276 4.309 14.127 1.00 89.81 68 LYS A CA 1
ATOM 495 C C . LYS A 1 68 ? -12.188 2.863 14.601 1.00 89.81 68 LYS A C 1
ATOM 497 O O . LYS A 1 68 ? -12.247 2.604 15.799 1.00 89.81 68 LYS A O 1
ATOM 502 N N . ASP A 1 69 ? -12.060 1.929 13.668 1.00 90.06 69 ASP A N 1
ATOM 503 C CA . ASP A 1 69 ? -12.005 0.516 13.999 1.00 90.06 69 ASP A CA 1
ATOM 504 C C . ASP A 1 69 ? -10.588 0.090 14.407 1.00 90.06 69 ASP A C 1
ATOM 506 O O . ASP A 1 69 ? -9.595 0.767 14.129 1.00 90.06 69 ASP A O 1
ATOM 510 N N . ALA A 1 70 ? -10.495 -1.074 15.049 1.00 90.88 70 ALA A N 1
ATOM 511 C CA . ALA A 1 70 ? -9.237 -1.673 15.487 1.00 90.88 70 ALA A CA 1
ATOM 512 C C . ALA A 1 70 ? -9.113 -3.123 14.971 1.00 90.88 70 ALA A C 1
ATOM 514 O O . ALA A 1 70 ? -9.336 -4.062 15.739 1.00 90.88 70 ALA A O 1
ATOM 515 N N . PRO A 1 71 ? -8.799 -3.331 13.676 1.00 93.56 71 PRO A N 1
ATOM 516 C CA . PRO A 1 71 ? -8.610 -4.666 13.106 1.00 93.56 71 PRO A CA 1
ATOM 517 C C . PRO A 1 71 ? -7.409 -5.392 13.716 1.00 93.56 71 PRO A C 1
ATOM 519 O O . PRO A 1 71 ? -6.382 -4.787 14.011 1.00 93.56 71 PRO A O 1
ATOM 522 N N . ASP A 1 72 ? -7.482 -6.709 13.851 1.00 94.06 72 ASP A N 1
ATOM 523 C CA . ASP A 1 72 ? -6.368 -7.516 14.355 1.00 94.06 72 ASP A CA 1
ATOM 524 C C . ASP A 1 72 ? -5.323 -7.789 13.271 1.00 94.06 72 ASP A C 1
ATOM 526 O O . ASP A 1 72 ? -4.127 -7.867 13.555 1.00 94.06 72 ASP A O 1
ATOM 530 N N . SER A 1 73 ? -5.748 -7.921 12.011 1.00 96.88 73 SER A N 1
ATOM 531 C CA . SER A 1 73 ? -4.819 -8.103 10.893 1.00 96.88 73 SER A CA 1
ATOM 532 C C . SER A 1 73 ? -5.333 -7.525 9.581 1.00 96.88 73 SER A C 1
ATOM 534 O O . SER A 1 73 ? -6.533 -7.441 9.333 1.00 96.88 73 SER A O 1
ATOM 536 N N . LEU A 1 74 ? -4.385 -7.143 8.734 1.00 98.56 74 LEU A N 1
ATOM 537 C CA . LEU A 1 74 ? -4.579 -6.853 7.325 1.00 98.56 74 LEU A CA 1
ATOM 538 C C . LEU A 1 74 ? -4.309 -8.129 6.521 1.00 98.56 74 LEU A C 1
ATOM 540 O O . LEU A 1 74 ? -3.255 -8.754 6.671 1.00 98.56 74 LEU A O 1
ATOM 544 N N . VAL A 1 75 ? -5.236 -8.489 5.641 1.00 98.56 75 VAL A N 1
ATOM 545 C CA . VAL A 1 75 ? -5.108 -9.598 4.696 1.00 98.56 75 VAL A CA 1
ATOM 546 C C . VAL A 1 75 ? -5.282 -9.071 3.281 1.00 98.56 75 VAL A C 1
ATOM 548 O O . VAL A 1 75 ? -6.120 -8.219 3.025 1.00 98.56 75 VAL A O 1
ATOM 551 N N . PHE A 1 76 ? -4.469 -9.560 2.353 1.00 98.56 76 PHE A N 1
ATOM 552 C CA . PHE A 1 76 ? -4.628 -9.279 0.930 1.00 98.56 76 PHE A CA 1
ATOM 553 C C . PHE A 1 76 ? -3.941 -10.351 0.094 1.00 98.56 76 PHE A C 1
ATOM 555 O O . PHE A 1 76 ? -3.092 -11.104 0.584 1.00 98.56 76 PHE A O 1
ATOM 562 N N . TRP A 1 77 ? -4.257 -10.393 -1.193 1.00 98.50 77 TRP A N 1
ATOM 563 C CA . TRP A 1 77 ? -3.473 -11.131 -2.170 1.00 98.50 77 TRP A CA 1
ATOM 564 C C . TRP A 1 77 ? -2.557 -10.195 -2.935 1.00 98.50 77 TRP A C 1
ATOM 566 O O . TRP A 1 77 ? -2.950 -9.102 -3.341 1.00 98.50 77 TRP A O 1
ATOM 576 N N . ALA A 1 78 ? -1.323 -10.638 -3.158 1.00 98.44 78 ALA A N 1
ATOM 577 C CA . ALA A 1 78 ? -0.354 -9.880 -3.923 1.00 98.44 78 ALA A CA 1
ATOM 578 C C . ALA A 1 78 ? 0.406 -10.748 -4.915 1.00 98.44 78 ALA A C 1
ATOM 580 O O . ALA A 1 78 ? 0.701 -11.913 -4.652 1.00 98.44 78 ALA A O 1
ATOM 581 N N . LYS A 1 79 ? 0.772 -10.137 -6.036 1.00 97.94 79 LYS A N 1
ATOM 582 C CA . LYS A 1 79 ? 1.767 -10.645 -6.976 1.00 97.94 79 LYS A CA 1
ATOM 583 C C . LYS A 1 79 ? 2.800 -9.548 -7.178 1.00 97.94 79 LYS A C 1
ATOM 585 O O . LYS A 1 79 ? 2.438 -8.423 -7.493 1.00 97.94 79 LYS A O 1
ATOM 590 N N . TYR A 1 80 ? 4.076 -9.843 -7.000 1.00 97.69 80 TYR A N 1
ATOM 591 C CA . TYR A 1 80 ? 5.166 -8.895 -7.175 1.00 97.69 80 TYR A CA 1
ATOM 592 C C . TYR A 1 80 ? 6.223 -9.486 -8.097 1.00 97.69 80 TYR A C 1
ATOM 594 O O . TYR A 1 80 ? 6.779 -10.549 -7.818 1.00 97.69 80 TYR A O 1
ATOM 602 N N . SER A 1 81 ? 6.493 -8.780 -9.192 1.00 95.25 81 SER A N 1
ATOM 603 C CA . SER A 1 81 ? 7.433 -9.187 -10.231 1.00 95.25 81 SER A CA 1
ATOM 604 C C . SER A 1 81 ? 8.524 -8.139 -10.394 1.00 95.25 81 SER A C 1
ATOM 606 O O . SER A 1 81 ? 8.235 -6.985 -10.710 1.00 95.25 81 SER A O 1
ATOM 608 N N . ILE A 1 82 ? 9.775 -8.574 -10.244 1.00 92.81 82 ILE A N 1
ATOM 609 C CA . ILE A 1 82 ? 10.995 -7.816 -10.543 1.00 92.81 82 ILE A CA 1
ATOM 610 C C . ILE A 1 82 ? 12.038 -8.746 -11.157 1.00 92.81 82 ILE A C 1
ATOM 612 O O . ILE A 1 82 ? 12.075 -9.933 -10.842 1.00 92.81 82 ILE A O 1
ATOM 616 N N . THR A 1 83 ? 12.895 -8.206 -12.020 1.00 83.94 83 THR A N 1
ATOM 617 C CA . THR A 1 83 ? 13.860 -9.003 -12.792 1.00 83.94 83 THR A CA 1
ATOM 618 C C . THR A 1 83 ? 15.035 -9.511 -11.950 1.00 83.94 83 THR A C 1
ATOM 620 O O . THR A 1 83 ? 15.491 -10.627 -12.161 1.00 83.94 83 THR A O 1
ATOM 623 N N . ASP A 1 84 ? 15.524 -8.719 -10.992 1.00 84.56 84 ASP A N 1
ATOM 624 C CA . ASP A 1 84 ? 16.814 -8.950 -10.315 1.00 84.56 84 ASP A CA 1
ATOM 625 C C . ASP A 1 84 ? 16.711 -9.162 -8.794 1.00 84.56 84 ASP A C 1
ATOM 627 O O . ASP A 1 84 ? 17.726 -9.208 -8.104 1.00 84.56 84 ASP A O 1
ATOM 631 N N . LYS A 1 85 ? 15.490 -9.285 -8.253 1.00 82.81 85 LYS A N 1
ATOM 632 C CA . LYS A 1 85 ? 15.212 -9.448 -6.810 1.00 82.81 85 LYS A CA 1
ATOM 633 C C . LYS A 1 85 ? 15.822 -8.359 -5.900 1.00 82.81 85 LYS A C 1
ATOM 635 O O . LYS A 1 85 ? 15.843 -8.542 -4.685 1.00 82.81 85 LYS A O 1
ATOM 640 N N . SER A 1 86 ? 16.271 -7.225 -6.450 1.00 89.00 86 SER A N 1
ATOM 641 C CA . SER A 1 86 ? 16.968 -6.154 -5.711 1.00 89.00 86 SER A CA 1
ATOM 642 C C . SER A 1 86 ? 16.052 -5.256 -4.869 1.00 89.00 86 SER A C 1
ATOM 644 O O . SER A 1 86 ? 16.527 -4.462 -4.055 1.00 89.00 86 SER A O 1
ATOM 646 N N . ASP A 1 87 ? 14.740 -5.375 -5.064 1.00 93.81 87 ASP A N 1
ATOM 647 C CA . ASP A 1 87 ? 13.722 -4.540 -4.436 1.00 93.81 87 ASP A CA 1
ATOM 648 C C . ASP A 1 87 ? 12.588 -5.390 -3.851 1.00 93.81 87 ASP A C 1
ATOM 650 O O . ASP A 1 87 ? 12.550 -6.611 -3.981 1.00 93.81 87 ASP A O 1
ATOM 654 N N . SER A 1 88 ? 11.664 -4.771 -3.140 1.00 95.81 88 SER A N 1
ATOM 655 C CA 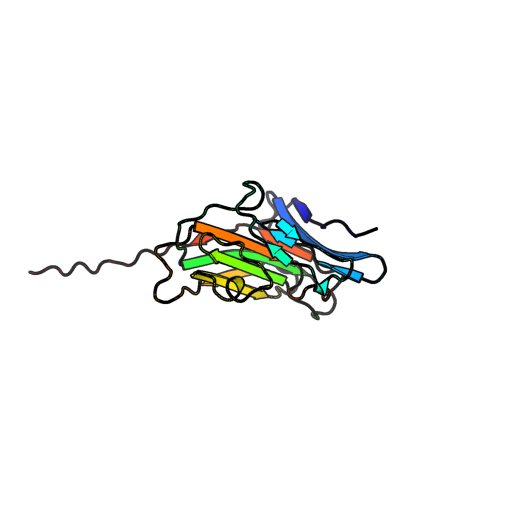. SER A 1 88 ? 10.501 -5.420 -2.552 1.00 95.81 88 SER A CA 1
ATOM 656 C C . SER A 1 88 ? 9.339 -4.443 -2.527 1.00 95.81 88 SER A C 1
ATOM 658 O O . SER A 1 88 ? 9.538 -3.242 -2.344 1.00 95.81 88 SER A O 1
ATOM 660 N N . ALA A 1 89 ? 8.124 -4.964 -2.663 1.00 97.25 89 ALA A N 1
ATOM 661 C CA . ALA A 1 89 ? 6.914 -4.191 -2.442 1.00 97.25 89 ALA A CA 1
ATOM 662 C C . ALA A 1 89 ? 6.780 -3.805 -0.965 1.00 97.25 89 ALA A C 1
ATOM 664 O O . ALA A 1 89 ? 7.286 -4.508 -0.086 1.00 97.25 89 ALA A O 1
ATOM 665 N N . LYS A 1 90 ? 6.051 -2.720 -0.691 1.00 97.12 90 LYS A N 1
ATOM 666 C CA . LYS A 1 90 ? 5.698 -2.287 0.666 1.00 97.12 90 LYS A CA 1
ATOM 667 C C . LYS A 1 90 ? 4.190 -2.143 0.808 1.00 97.12 90 LYS A C 1
ATOM 669 O O . LYS A 1 90 ? 3.539 -1.547 -0.048 1.00 97.12 90 LYS A O 1
ATOM 674 N N . VAL A 1 91 ? 3.672 -2.630 1.929 1.00 98.50 91 VAL A N 1
ATOM 675 C CA . VAL A 1 91 ? 2.362 -2.262 2.469 1.00 98.50 91 VAL A CA 1
ATOM 676 C C . VAL A 1 91 ? 2.556 -1.521 3.788 1.00 98.50 91 VAL A C 1
ATOM 678 O O . VAL A 1 91 ? 3.426 -1.879 4.588 1.00 98.50 91 VAL A O 1
ATOM 681 N N . SER A 1 92 ? 1.771 -0.468 3.981 1.00 98.19 92 SER A N 1
ATOM 682 C CA . SER A 1 92 ? 1.819 0.384 5.160 1.00 98.19 92 SER A CA 1
ATOM 683 C C . SER A 1 92 ? 0.416 0.853 5.509 1.00 98.19 92 SER A C 1
ATOM 685 O O . SER A 1 92 ? -0.177 1.623 4.760 1.00 98.19 92 SER A O 1
ATOM 687 N N . PHE A 1 93 ? -0.148 0.327 6.592 1.00 98.19 93 PHE A N 1
ATOM 688 C CA . PHE A 1 93 ? -1.439 0.748 7.134 1.00 98.19 93 PHE A CA 1
ATOM 689 C C . PHE A 1 93 ? -1.188 1.320 8.522 1.00 98.19 93 PHE A C 1
ATOM 691 O O . PHE A 1 93 ? -0.807 0.585 9.433 1.00 98.19 93 PHE A O 1
ATOM 698 N N . LEU A 1 94 ? -1.355 2.632 8.655 1.00 97.31 94 LEU A N 1
ATOM 699 C CA . LEU A 1 94 ? -1.013 3.400 9.846 1.00 97.31 94 LEU A CA 1
ATOM 700 C C . LEU A 1 94 ? -2.285 4.016 10.427 1.00 97.31 94 LEU A C 1
ATOM 702 O O . LEU A 1 94 ? -2.886 4.899 9.816 1.00 97.31 94 LEU A O 1
ATOM 706 N N . LEU A 1 95 ? -2.683 3.532 11.598 1.00 96.00 95 LEU A N 1
ATOM 707 C CA . LEU A 1 95 ? -3.795 4.042 12.393 1.00 96.00 95 LEU A CA 1
ATOM 708 C C . LEU A 1 95 ? -3.283 5.179 13.276 1.00 96.00 95 LEU A C 1
ATOM 710 O O . LEU A 1 95 ? -2.309 4.996 14.011 1.00 96.00 95 LEU A O 1
ATOM 714 N N . HIS A 1 96 ? -3.909 6.350 13.205 1.00 94.25 96 HIS A N 1
ATOM 715 C CA . HIS A 1 96 ? -3.454 7.544 13.917 1.00 94.25 96 HIS A CA 1
ATOM 716 C C . HIS A 1 96 ? -4.609 8.461 14.359 1.00 94.25 96 HIS A C 1
ATOM 718 O O . HIS A 1 96 ? -5.772 8.235 14.014 1.00 94.25 96 HIS A O 1
ATOM 724 N N . ASP A 1 97 ? -4.278 9.445 15.197 1.00 91.69 97 ASP A N 1
ATOM 725 C CA . ASP A 1 97 ? -5.224 10.411 15.770 1.00 91.69 97 ASP A CA 1
ATOM 726 C C . ASP A 1 97 ? -5.336 11.671 14.897 1.00 91.69 97 ASP A C 1
ATOM 728 O O . ASP A 1 97 ? -5.063 11.653 13.706 1.00 91.69 97 ASP A O 1
ATOM 732 N N . ASN A 1 98 ? -5.753 12.796 15.475 1.00 91.56 98 ASN A N 1
ATOM 733 C CA . ASN A 1 98 ? -5.914 14.063 14.767 1.00 91.56 98 ASN A CA 1
ATOM 734 C C . ASN A 1 98 ? -4.564 14.763 14.508 1.00 91.56 98 ASN A C 1
ATOM 736 O O . ASN A 1 98 ? -4.331 15.867 15.000 1.00 91.56 98 ASN A O 1
ATOM 740 N N . PHE A 1 99 ? -3.671 14.135 13.741 1.00 93.25 99 PHE A N 1
ATOM 741 C CA . PHE A 1 99 ? -2.469 14.778 13.203 1.00 93.25 99 PHE A CA 1
ATOM 742 C C . PHE A 1 99 ? -2.165 14.324 11.764 1.00 93.25 99 PHE A C 1
ATOM 744 O O . PHE A 1 99 ? -2.709 13.340 11.270 1.00 93.25 99 PHE A O 1
ATOM 751 N N . GLU A 1 100 ? -1.306 15.055 11.051 1.00 95.56 100 GLU A N 1
ATOM 752 C CA . GLU A 1 100 ? -0.954 14.727 9.664 1.00 95.56 100 GLU A CA 1
ATOM 753 C C . GLU A 1 100 ? 0.096 13.606 9.592 1.00 95.56 100 GLU A C 1
ATOM 755 O O . GLU A 1 100 ? 1.281 13.856 9.373 1.00 95.56 100 GLU A O 1
ATOM 760 N N . GLN A 1 101 ? -0.331 12.354 9.768 1.00 97.31 101 GLN A N 1
ATOM 761 C CA . GLN A 1 101 ? 0.549 11.188 9.642 1.00 97.31 101 GLN A CA 1
ATOM 762 C C . GLN A 1 101 ? 1.253 11.151 8.281 1.00 97.31 101 GLN A C 1
ATOM 764 O O . GLN A 1 101 ? 0.614 11.342 7.240 1.00 97.31 101 GLN A O 1
ATOM 769 N N . THR A 1 102 ? 2.548 10.820 8.287 1.00 97.38 102 THR A N 1
ATOM 770 C CA . THR A 1 102 ? 3.371 10.659 7.077 1.00 97.38 102 THR A CA 1
ATOM 771 C C . THR A 1 102 ? 4.016 9.273 6.958 1.00 97.38 102 THR A C 1
ATOM 773 O O . THR A 1 102 ? 4.380 8.650 7.955 1.00 97.38 102 THR A O 1
ATOM 776 N N . ASP A 1 103 ? 4.184 8.792 5.721 1.00 95.00 103 ASP A N 1
ATOM 777 C CA . ASP A 1 103 ? 4.951 7.584 5.381 1.00 95.00 103 ASP A CA 1
ATOM 778 C C . ASP A 1 103 ? 5.856 7.831 4.149 1.00 95.00 103 ASP A C 1
ATOM 780 O O . ASP A 1 103 ? 5.341 8.047 3.049 1.00 95.00 103 ASP A O 1
ATOM 784 N N . PRO A 1 104 ? 7.197 7.776 4.276 1.00 93.25 104 PRO A N 1
ATOM 785 C CA . PRO A 1 104 ? 7.942 7.550 5.516 1.00 93.25 104 PRO A CA 1
ATOM 786 C C . PRO A 1 104 ? 7.746 8.698 6.526 1.00 93.25 104 PRO A C 1
ATOM 788 O O . PRO A 1 104 ? 7.488 9.825 6.098 1.00 93.25 104 PRO A O 1
ATOM 791 N N . PRO A 1 105 ? 7.906 8.442 7.840 1.00 94.25 105 PRO A N 1
ATOM 792 C CA . PRO A 1 105 ? 7.778 9.468 8.871 1.00 94.25 105 PRO A CA 1
ATOM 793 C C . PRO A 1 105 ? 8.705 10.665 8.634 1.00 94.25 105 PRO A C 1
ATOM 795 O O . PRO A 1 105 ? 9.900 10.500 8.372 1.00 94.25 105 PRO A O 1
ATOM 798 N N . ARG A 1 106 ? 8.155 11.878 8.734 1.00 93.31 106 ARG A N 1
ATOM 799 C CA . ARG A 1 106 ? 8.876 13.150 8.531 1.00 93.31 106 ARG A CA 1
ATOM 800 C C . ARG A 1 106 ? 9.081 13.959 9.808 1.00 93.31 106 ARG A C 1
ATOM 802 O O . ARG A 1 106 ? 9.862 14.907 9.800 1.00 93.31 106 ARG A O 1
ATOM 809 N N . ASP A 1 107 ? 8.423 13.561 10.884 1.00 92.69 107 ASP A N 1
ATOM 810 C CA . ASP A 1 107 ? 8.479 14.185 12.198 1.00 92.69 107 ASP A CA 1
ATOM 811 C C . ASP A 1 107 ? 8.370 13.124 13.306 1.00 92.69 107 ASP A C 1
ATOM 813 O O . ASP A 1 107 ? 8.160 11.934 13.051 1.00 92.69 107 ASP A O 1
ATOM 817 N N . GLN A 1 108 ? 8.547 13.558 14.555 1.00 91.88 108 GLN A N 1
ATOM 818 C CA . GLN A 1 108 ? 8.504 12.672 15.721 1.00 91.88 108 GLN A CA 1
ATOM 819 C C . GLN A 1 108 ? 7.111 12.083 15.974 1.00 91.88 108 GLN A C 1
ATOM 821 O O . GLN A 1 108 ? 7.002 10.996 16.538 1.00 91.88 108 GLN A O 1
ATOM 826 N N . VAL A 1 109 ? 6.050 12.774 15.553 1.00 89.31 109 VAL A N 1
ATOM 827 C CA . VAL A 1 109 ? 4.668 12.326 15.768 1.00 89.31 109 VAL A CA 1
ATOM 828 C C . VAL A 1 109 ? 4.332 11.184 14.804 1.00 89.31 109 VAL A C 1
ATOM 830 O O . VAL A 1 109 ? 3.780 10.166 15.209 1.00 89.31 109 VAL A O 1
ATOM 833 N N . SER A 1 110 ? 4.786 11.280 13.554 1.00 92.19 110 SER A N 1
ATOM 834 C CA . SER A 1 110 ? 4.596 10.268 12.513 1.00 92.19 110 SER A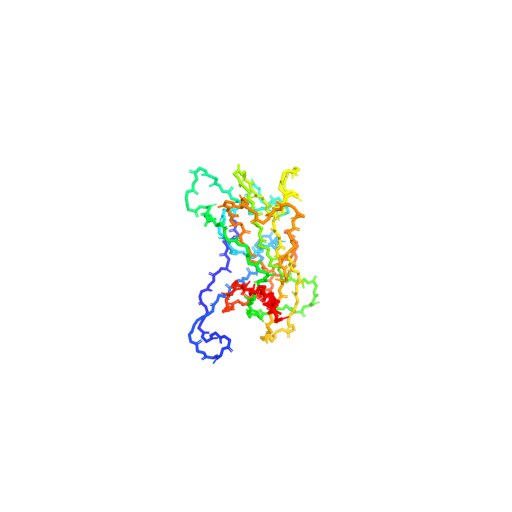 CA 1
ATOM 835 C C . SER A 1 110 ? 5.340 8.960 12.786 1.00 92.19 110 SER A C 1
ATOM 837 O O . SER A 1 110 ? 4.973 7.915 12.247 1.00 92.19 110 SER A O 1
ATOM 839 N N . LEU A 1 111 ? 6.366 8.984 13.647 1.00 90.94 111 LEU A N 1
ATOM 840 C CA . LEU A 1 111 ? 7.042 7.778 14.149 1.00 90.94 111 LEU A CA 1
ATOM 841 C C . LEU A 1 111 ? 6.166 6.963 15.108 1.00 90.94 111 LEU A C 1
ATOM 843 O O . LEU A 1 111 ? 6.553 5.874 15.528 1.00 90.94 111 LEU A O 1
ATOM 847 N N . GLN A 1 112 ? 5.026 7.513 15.511 1.00 87.44 112 GLN A N 1
ATOM 848 C CA . GLN A 1 112 ? 4.277 7.075 16.671 1.00 87.44 112 GLN A CA 1
ATOM 849 C C . GLN A 1 112 ? 2.785 6.848 16.341 1.00 87.44 112 GLN A C 1
ATOM 851 O O . GLN A 1 112 ? 1.943 7.316 17.111 1.00 87.44 112 GLN A O 1
ATOM 856 N N . PRO A 1 113 ? 2.428 6.077 15.289 1.00 92.00 113 PRO A N 1
ATOM 857 C CA . PRO A 1 113 ? 1.036 5.695 15.034 1.00 92.00 113 PRO A CA 1
ATOM 858 C C . PRO A 1 113 ? 0.463 4.880 16.208 1.00 92.00 113 PRO A C 1
ATOM 860 O O . PRO A 1 113 ? 1.204 4.257 16.972 1.00 92.00 113 PRO A O 1
ATOM 863 N N . ASN A 1 114 ? -0.858 4.866 16.359 1.00 92.56 114 ASN A N 1
ATOM 864 C CA . ASN A 1 114 ? -1.555 4.101 17.398 1.00 92.56 114 ASN A CA 1
ATOM 865 C C . ASN A 1 114 ? -1.604 2.603 17.095 1.00 92.56 114 ASN A C 1
ATOM 867 O O . ASN A 1 114 ? -1.538 1.785 18.016 1.00 92.56 114 ASN A O 1
ATOM 871 N N . GLY A 1 115 ? -1.672 2.263 15.809 1.00 93.94 115 GLY A N 1
ATOM 872 C CA . GLY A 1 115 ? -1.583 0.902 15.306 1.00 93.94 115 GLY A CA 1
ATOM 873 C C . GLY A 1 115 ? -0.920 0.869 13.934 1.00 93.94 115 GLY A C 1
ATOM 874 O O . GLY A 1 115 ? -1.071 1.804 13.146 1.00 93.94 115 GLY A O 1
ATOM 875 N N . ALA A 1 116 ? -0.178 -0.192 13.637 1.00 96.19 116 ALA A N 1
ATOM 876 C CA . ALA A 1 116 ? 0.520 -0.312 12.366 1.00 96.19 116 ALA A CA 1
ATOM 877 C C . ALA A 1 116 ? 0.518 -1.749 11.835 1.00 96.19 116 ALA A C 1
ATOM 879 O O . ALA A 1 116 ? 0.909 -2.678 12.536 1.00 96.19 116 ALA A O 1
ATOM 880 N N . ALA A 1 117 ? 0.152 -1.920 10.566 1.00 97.94 117 ALA A N 1
ATOM 881 C CA . ALA A 1 117 ? 0.409 -3.134 9.798 1.00 97.94 117 ALA A CA 1
ATOM 882 C C . ALA A 1 117 ? 1.392 -2.790 8.671 1.00 97.94 117 ALA A C 1
ATOM 884 O O . ALA A 1 117 ? 1.029 -2.204 7.647 1.00 97.94 117 ALA A O 1
ATOM 885 N N . LEU A 1 118 ? 2.665 -3.121 8.894 1.00 97.94 118 LEU A N 1
ATOM 886 C CA . LEU A 1 118 ? 3.774 -2.800 7.998 1.00 97.94 118 LEU A CA 1
ATOM 887 C C . LEU A 1 118 ? 4.427 -4.081 7.497 1.00 97.94 118 LEU A C 1
ATOM 889 O O . LEU A 1 118 ? 4.803 -4.947 8.289 1.00 97.94 118 LEU A O 1
ATOM 893 N N . LYS A 1 119 ? 4.620 -4.201 6.183 1.00 98.06 119 LYS A N 1
ATOM 894 C CA . LYS A 1 119 ? 5.385 -5.318 5.621 1.00 98.06 119 LYS A CA 1
ATOM 895 C C . LYS A 1 119 ? 6.074 -4.938 4.324 1.00 98.06 119 LYS A C 1
ATOM 897 O O . LYS A 1 119 ? 5.494 -4.294 3.453 1.00 98.06 119 LYS A O 1
ATOM 902 N N . THR A 1 120 ? 7.312 -5.398 4.193 1.00 97.69 120 THR A N 1
ATOM 903 C CA . THR A 1 120 ? 8.043 -5.440 2.925 1.00 97.69 120 THR A CA 1
ATOM 904 C C . THR A 1 120 ? 8.076 -6.885 2.442 1.00 97.69 120 THR A C 1
ATOM 906 O O . THR A 1 120 ? 8.295 -7.787 3.253 1.00 97.69 120 THR A O 1
ATOM 909 N N . PHE A 1 121 ? 7.804 -7.134 1.162 1.00 97.06 121 PHE A N 1
ATOM 910 C CA . PHE A 1 121 ? 7.663 -8.501 0.656 1.00 97.06 121 PHE A CA 1
ATOM 911 C C . PHE A 1 121 ? 8.017 -8.653 -0.831 1.00 97.06 121 PHE A C 1
ATOM 913 O O . PHE A 1 121 ? 7.956 -7.710 -1.620 1.00 97.06 121 PHE A O 1
ATOM 920 N N . GLN A 1 122 ? 8.340 -9.889 -1.208 1.00 96.00 122 GLN A N 1
ATOM 921 C CA . GLN A 1 122 ? 8.387 -10.382 -2.584 1.00 96.00 122 GLN A CA 1
ATOM 922 C C . GLN A 1 122 ? 7.454 -11.589 -2.697 1.00 96.00 122 GLN A C 1
ATOM 924 O O . GLN A 1 122 ? 7.194 -12.251 -1.695 1.00 96.00 122 GLN A O 1
ATOM 929 N N . THR A 1 123 ? 6.993 -11.901 -3.909 1.00 96.75 123 THR A N 1
ATOM 930 C CA . THR A 1 123 ? 6.152 -13.088 -4.156 1.00 96.75 123 THR A CA 1
ATOM 931 C C . THR A 1 123 ? 6.683 -13.980 -5.281 1.00 96.75 123 THR A C 1
ATOM 933 O O . THR A 1 123 ? 5.988 -14.878 -5.742 1.00 96.75 123 THR A O 1
ATOM 936 N N . ALA A 1 124 ? 7.911 -13.714 -5.745 1.00 92.69 124 ALA A N 1
ATOM 937 C CA . ALA A 1 124 ? 8.556 -14.412 -6.860 1.00 92.69 124 ALA A CA 1
ATOM 938 C C . ALA A 1 124 ? 7.736 -14.439 -8.170 1.00 92.69 124 ALA A C 1
ATOM 940 O O . ALA A 1 124 ? 7.922 -15.329 -8.990 1.00 92.69 124 ALA A O 1
ATOM 941 N N . GLY A 1 125 ? 6.870 -13.445 -8.395 1.00 94.69 125 GLY A N 1
ATOM 942 C CA . GLY A 1 125 ? 6.034 -13.362 -9.595 1.00 94.69 125 GLY A CA 1
ATOM 943 C C . GLY A 1 125 ? 4.712 -14.128 -9.514 1.00 94.69 125 GLY A C 1
ATOM 944 O O . GLY A 1 125 ? 3.911 -14.003 -10.437 1.00 94.69 125 GLY A O 1
ATOM 945 N N . ASP A 1 126 ? 4.436 -14.822 -8.407 1.00 96.25 126 ASP A N 1
ATOM 946 C CA . ASP A 1 126 ? 3.200 -15.581 -8.194 1.00 96.25 126 ASP A CA 1
ATOM 947 C C . ASP A 1 126 ? 2.242 -14.880 -7.227 1.00 96.25 126 ASP A C 1
ATOM 949 O O . ASP A 1 126 ? 2.645 -14.035 -6.422 1.00 96.25 126 ASP A O 1
ATOM 953 N N . TRP A 1 127 ? 0.955 -15.229 -7.299 1.00 97.81 127 TRP A N 1
ATOM 954 C CA . TRP A 1 127 ? -0.045 -14.753 -6.344 1.00 97.81 127 TRP A CA 1
ATOM 955 C C . TRP A 1 127 ? 0.132 -15.427 -4.983 1.00 97.81 127 TRP A C 1
ATOM 957 O O . TRP A 1 127 ? -0.006 -16.643 -4.859 1.00 97.81 127 TRP A O 1
ATOM 967 N N . GLN A 1 128 ? 0.347 -14.626 -3.946 1.00 98.19 128 GLN A N 1
ATOM 968 C CA . GLN A 1 128 ? 0.499 -15.079 -2.567 1.00 98.19 128 GLN A CA 1
ATOM 969 C C . GLN A 1 128 ? -0.445 -14.321 -1.639 1.00 98.19 128 GLN A C 1
ATOM 971 O O . GLN A 1 128 ? -0.657 -13.117 -1.804 1.00 98.19 128 GLN A O 1
ATOM 976 N N . ARG A 1 129 ? -1.011 -15.031 -0.658 1.00 98.12 129 ARG A N 1
ATOM 977 C CA . ARG A 1 129 ? -1.807 -14.413 0.402 1.00 98.12 129 ARG A CA 1
ATOM 978 C C . ARG A 1 129 ? -0.854 -13.848 1.433 1.00 98.12 129 ARG A C 1
ATOM 980 O O . ARG A 1 129 ? -0.013 -14.569 1.969 1.00 98.12 129 ARG A O 1
ATOM 987 N N . VAL A 1 130 ? -1.004 -12.570 1.730 1.00 98.44 130 VAL A N 1
ATOM 988 C CA . VAL A 1 130 ? -0.221 -11.870 2.735 1.00 98.44 130 VAL A CA 1
ATOM 989 C C . VAL A 1 130 ? -1.143 -11.537 3.897 1.00 98.44 130 VAL A C 1
ATOM 991 O O . VAL A 1 130 ? -2.210 -10.966 3.710 1.00 98.44 130 VAL A O 1
ATOM 994 N N . SER A 1 131 ? -0.720 -11.914 5.100 1.00 98.25 131 SER A N 1
ATOM 995 C CA . SER A 1 131 ? -1.347 -11.512 6.357 1.00 98.25 131 SER A CA 1
ATOM 996 C C . SER A 1 131 ? -0.320 -10.736 7.179 1.00 98.25 131 SER A C 1
ATOM 998 O O . SER A 1 131 ? 0.856 -11.127 7.242 1.00 98.25 131 SER A O 1
ATOM 1000 N N . VAL A 1 132 ? -0.744 -9.603 7.733 1.00 98.50 132 VAL A N 1
ATOM 1001 C CA . VAL A 1 132 ? 0.073 -8.698 8.545 1.00 98.50 132 VAL A CA 1
ATOM 1002 C C . VAL A 1 132 ? -0.727 -8.347 9.799 1.00 98.50 132 VAL A C 1
ATOM 1004 O O . VAL A 1 132 ? -1.788 -7.737 9.666 1.00 98.50 132 VAL A O 1
ATOM 1007 N N . PRO A 1 133 ? -0.278 -8.731 11.005 1.00 97.31 133 PRO A N 1
ATOM 1008 C CA . PRO A 1 133 ? -0.948 -8.308 12.228 1.00 97.31 133 PRO A CA 1
ATOM 1009 C C . PRO A 1 133 ? -0.801 -6.795 12.411 1.00 97.31 133 PRO A C 1
ATOM 1011 O O . PRO A 1 133 ? 0.227 -6.222 12.039 1.00 97.31 133 PRO A O 1
ATOM 1014 N N . PHE A 1 134 ? -1.812 -6.157 12.995 1.00 95.06 134 PHE A N 1
ATOM 1015 C CA . PHE A 1 134 ? -1.665 -4.794 13.490 1.00 95.06 134 PHE A CA 1
ATOM 1016 C C . PHE A 1 134 ? -0.936 -4.817 14.833 1.00 95.06 134 PHE A C 1
ATOM 1018 O O . PHE A 1 134 ? -1.401 -5.425 15.797 1.00 95.06 134 PHE A O 1
ATOM 1025 N N . ASP A 1 135 ? 0.201 -4.132 14.894 1.00 94.00 135 ASP A N 1
ATOM 1026 C CA . ASP A 1 135 ? 0.898 -3.843 16.140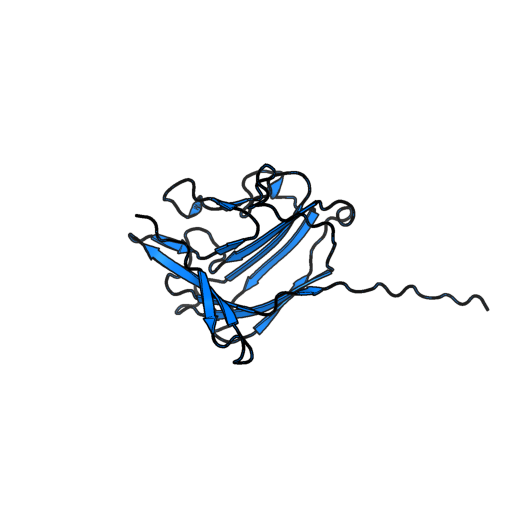 1.00 94.00 135 ASP A CA 1
ATOM 1027 C C . ASP A 1 135 ? 0.318 -2.563 16.746 1.00 94.00 135 ASP A C 1
ATOM 1029 O O . ASP A 1 135 ? 0.439 -1.484 16.161 1.00 94.00 135 ASP A O 1
ATOM 1033 N N . TYR A 1 136 ? -0.360 -2.696 17.885 1.00 91.88 136 TYR A N 1
ATOM 1034 C CA . TYR A 1 136 ? -0.972 -1.585 18.605 1.00 91.88 136 TYR A CA 1
ATOM 1035 C C . TYR A 1 136 ? -0.100 -1.163 19.774 1.00 91.88 136 TYR A C 1
ATOM 1037 O O . TYR A 1 136 ? 0.390 -1.987 20.550 1.00 91.88 136 TYR A O 1
ATOM 1045 N N . LYS A 1 137 ? -0.031 0.145 20.016 1.00 85.25 137 LYS A N 1
ATOM 1046 C CA . LYS A 1 137 ? 0.478 0.642 21.295 1.00 85.25 137 LYS A CA 1
ATOM 1047 C C . LYS A 1 137 ? -0.368 0.074 22.432 1.00 85.25 137 LYS A C 1
ATOM 1049 O O . LYS A 1 137 ? -1.588 -0.001 22.309 1.00 85.25 137 LYS A O 1
ATOM 1054 N N . LYS A 1 138 ? 0.260 -0.266 23.566 1.00 64.25 138 LYS A N 1
ATOM 1055 C CA . LYS A 1 138 ? -0.400 -0.894 24.735 1.00 64.25 138 LYS A CA 1
ATOM 1056 C C . LYS A 1 138 ? -1.685 -0.186 25.217 1.00 64.25 138 LYS A C 1
ATOM 1058 O O . LYS A 1 138 ? -2.524 -0.845 25.813 1.00 64.25 138 LYS A O 1
ATOM 1063 N N . ASN A 1 139 ? -1.863 1.105 24.906 1.00 60.62 139 ASN A N 1
ATOM 1064 C CA . ASN A 1 139 ? -3.047 1.910 25.248 1.00 60.62 139 ASN A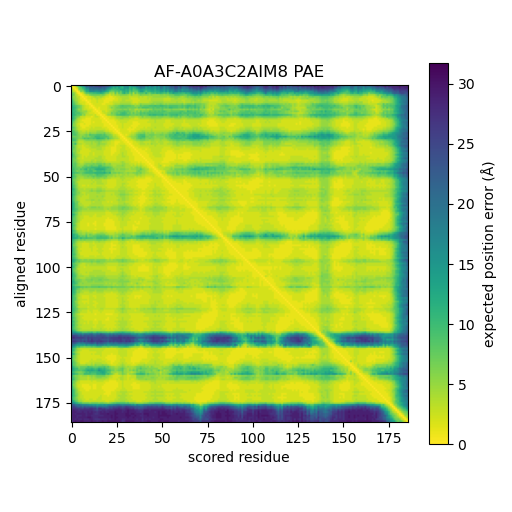 CA 1
ATOM 1065 C C . ASN A 1 139 ? -3.847 2.408 24.011 1.00 60.62 139 ASN A C 1
ATOM 1067 O O . ASN A 1 139 ? -4.742 3.234 24.146 1.00 60.62 139 ASN A O 1
ATOM 1071 N N . GLY A 1 140 ? -3.500 1.959 22.799 1.00 55.06 140 GLY A N 1
ATOM 1072 C CA . GLY A 1 140 ? -3.814 2.613 21.518 1.00 55.06 140 GLY A CA 1
ATOM 1073 C C . GLY A 1 140 ? -4.998 2.059 20.722 1.00 55.06 140 GLY A C 1
ATOM 1074 O O . GLY A 1 140 ? -5.202 2.495 19.596 1.00 55.06 140 GLY A O 1
ATOM 1075 N N . LYS A 1 141 ? -5.793 1.119 21.258 1.00 59.34 141 LYS A N 1
ATOM 1076 C CA . LYS A 1 141 ? -6.977 0.607 20.533 1.00 59.34 141 LYS A CA 1
ATOM 1077 C C . LYS A 1 141 ? -8.179 1.566 20.552 1.00 59.34 141 LYS A C 1
ATOM 1079 O O . LYS A 1 141 ? -9.037 1.460 19.690 1.00 59.34 141 LYS A O 1
ATOM 1084 N N . SER A 1 142 ? -8.267 2.474 21.528 1.00 54.72 142 SER A N 1
ATOM 1085 C CA . SER A 1 142 ? -9.538 3.144 21.859 1.00 54.72 142 SER A CA 1
ATOM 1086 C C . SER A 1 142 ? -9.815 4.464 21.129 1.00 54.72 142 SER A C 1
ATOM 1088 O O . SER A 1 142 ? -10.946 4.931 21.208 1.00 54.72 142 SER A O 1
ATOM 1090 N N . ASN A 1 143 ? -8.836 5.085 20.462 1.00 61.03 143 ASN A N 1
ATOM 1091 C CA . ASN A 1 143 ? -8.967 6.485 20.028 1.00 61.03 143 ASN A CA 1
ATOM 1092 C C . ASN A 1 143 ? -8.540 6.777 18.585 1.00 61.03 143 ASN A C 1
ATOM 1094 O O . ASN A 1 143 ? -8.504 7.945 18.237 1.00 61.03 143 ASN A O 1
ATOM 1098 N N . THR A 1 144 ? -8.264 5.787 17.732 1.00 70.75 144 THR A N 1
ATOM 1099 C CA . THR A 1 144 ? -7.895 6.054 16.329 1.00 70.75 144 THR A CA 1
ATOM 1100 C C . THR A 1 144 ? -8.970 6.871 15.602 1.00 70.75 144 THR A C 1
ATOM 1102 O O . THR A 1 144 ? -10.161 6.585 15.724 1.00 70.75 144 THR A O 1
ATOM 1105 N N . HIS A 1 145 ? -8.544 7.872 14.829 1.00 85.25 145 HIS A N 1
ATOM 1106 C CA . HIS A 1 145 ? -9.433 8.716 14.029 1.00 85.25 145 HIS A CA 1
ATOM 1107 C C . HIS A 1 145 ? -9.271 8.501 12.527 1.00 85.25 145 HIS A C 1
ATOM 1109 O O . HIS A 1 145 ? -10.254 8.652 11.799 1.00 85.25 145 HIS A O 1
ATOM 1115 N N . TYR A 1 146 ? -8.066 8.159 12.062 1.00 95.69 146 TYR A N 1
ATOM 1116 C CA . TYR A 1 146 ? -7.757 8.058 10.639 1.00 95.69 146 TYR A CA 1
ATOM 1117 C C . TYR A 1 146 ? -6.850 6.871 10.310 1.00 95.69 146 TYR A C 1
ATOM 1119 O O . TYR A 1 146 ? -6.071 6.394 11.139 1.00 95.69 146 TYR A O 1
ATOM 1127 N N . LEU A 1 147 ? -6.923 6.437 9.050 1.00 97.12 147 LEU A N 1
ATOM 1128 C CA . LEU A 1 147 ? -6.056 5.420 8.462 1.00 97.12 147 LEU A CA 1
ATOM 1129 C C . LEU A 1 147 ? -5.288 5.993 7.262 1.00 97.12 147 LEU A C 1
ATOM 1131 O O . LEU A 1 147 ? -5.872 6.291 6.217 1.00 97.12 147 LEU A O 1
ATOM 1135 N N . LEU A 1 148 ? -3.960 6.065 7.374 1.00 98.25 148 LEU A N 1
ATOM 1136 C CA . LEU A 1 148 ? -3.080 6.231 6.217 1.00 98.25 148 LEU A CA 1
ATOM 1137 C C . LEU A 1 148 ? -2.683 4.845 5.698 1.00 98.25 148 LEU A C 1
ATOM 1139 O O . LEU A 1 148 ? -1.785 4.200 6.241 1.00 98.25 148 LEU A O 1
ATOM 1143 N N . ALA A 1 149 ? -3.360 4.384 4.650 1.00 98.31 149 ALA A N 1
ATOM 1144 C CA . ALA A 1 149 ? -3.064 3.131 3.968 1.00 98.31 149 ALA A CA 1
ATOM 1145 C C . ALA A 1 149 ? -2.241 3.400 2.705 1.00 98.31 149 ALA A C 1
ATOM 1147 O O . ALA A 1 149 ? -2.492 4.370 1.992 1.00 98.31 149 ALA A O 1
ATOM 1148 N N . THR A 1 150 ? -1.249 2.557 2.422 1.00 98.00 150 THR A N 1
ATOM 1149 C CA . THR A 1 150 ? -0.388 2.634 1.239 1.00 98.00 150 THR A CA 1
ATOM 1150 C C . THR A 1 150 ? 0.014 1.243 0.759 1.00 98.00 150 THR A C 1
ATOM 1152 O O . THR A 1 150 ? 0.538 0.440 1.533 1.00 98.00 150 THR A O 1
ATOM 1155 N N . PHE A 1 151 ? -0.107 1.010 -0.548 1.00 98.12 151 PHE A N 1
ATOM 1156 C CA . PHE A 1 151 ? 0.649 -0.015 -1.272 1.00 98.12 151 PHE A CA 1
ATOM 1157 C C . PHE A 1 151 ? 1.654 0.662 -2.207 1.00 98.12 151 PHE A C 1
ATOM 1159 O O . PHE A 1 151 ? 1.313 1.635 -2.877 1.00 98.12 151 PHE A O 1
ATOM 1166 N N . SER A 1 152 ? 2.886 0.153 -2.264 1.00 95.88 152 SER A N 1
ATOM 1167 C CA . SER A 1 152 ? 3.970 0.706 -3.084 1.00 95.88 152 SER A CA 1
ATOM 1168 C C . SER A 1 152 ? 4.766 -0.393 -3.785 1.00 95.88 152 SER A C 1
ATOM 1170 O O . SER A 1 152 ? 5.086 -1.421 -3.181 1.00 95.88 152 SER A O 1
ATOM 1172 N N . SER A 1 153 ? 5.147 -0.152 -5.043 1.00 94.81 153 SER A N 1
ATOM 1173 C CA . SER A 1 153 ? 5.985 -1.057 -5.846 1.00 94.81 153 SER A CA 1
ATOM 1174 C C . SER A 1 153 ? 7.452 -1.119 -5.393 1.00 94.81 153 SER A C 1
ATOM 1176 O O . SER A 1 153 ? 8.214 -1.921 -5.933 1.00 94.81 153 SER A O 1
ATOM 1178 N N . SER A 1 154 ? 7.838 -0.297 -4.412 1.00 93.12 154 SER A N 1
ATOM 1179 C CA . SER A 1 154 ? 9.153 -0.288 -3.761 1.00 93.12 154 SER A CA 1
ATOM 1180 C C . SER A 1 154 ? 9.034 0.068 -2.280 1.00 93.12 154 SER A C 1
ATOM 1182 O O . SER A 1 154 ? 8.227 0.914 -1.877 1.00 93.12 154 SER A O 1
ATOM 1184 N N . HIS A 1 155 ? 9.887 -0.540 -1.464 1.00 89.00 155 HIS A N 1
ATOM 1185 C CA . HIS A 1 155 ? 10.011 -0.260 -0.038 1.00 89.00 155 HIS A CA 1
ATOM 1186 C C . HIS A 1 155 ? 10.864 0.971 0.288 1.00 89.00 155 HIS A C 1
ATOM 1188 O O . HIS A 1 155 ? 10.805 1.470 1.412 1.00 89.00 155 HIS A O 1
ATOM 1194 N N . LYS A 1 156 ? 11.646 1.477 -0.674 1.00 84.31 156 LYS A N 1
ATOM 1195 C CA . LYS A 1 156 ? 12.556 2.615 -0.487 1.00 84.31 156 LYS A CA 1
ATOM 1196 C C . LYS A 1 156 ? 12.304 3.691 -1.532 1.00 84.31 156 LYS A C 1
ATOM 1198 O O . LYS A 1 156 ? 12.540 3.476 -2.718 1.00 84.31 156 LYS A O 1
ATOM 1203 N N . ALA A 1 157 ? 11.918 4.876 -1.067 1.00 73.50 157 ALA A N 1
ATOM 1204 C CA . ALA A 1 157 ? 11.725 6.043 -1.918 1.00 73.50 157 ALA A CA 1
ATOM 1205 C C . ALA A 1 157 ? 13.007 6.385 -2.703 1.00 73.50 157 ALA A C 1
ATOM 1207 O O . ALA A 1 157 ? 14.092 6.518 -2.128 1.00 73.50 157 ALA A O 1
ATOM 1208 N N . GLY A 1 158 ? 12.892 6.503 -4.028 1.00 68.94 158 GLY A N 1
ATOM 1209 C CA . GLY A 1 158 ? 14.010 6.829 -4.925 1.00 68.94 158 GLY A CA 1
ATOM 1210 C C . GLY A 1 158 ? 15.040 5.730 -5.126 1.00 68.94 158 GLY A C 1
ATOM 1211 O O . GLY A 1 158 ? 16.060 5.957 -5.775 1.00 68.94 158 GLY A O 1
ATOM 1212 N N . LYS A 1 159 ? 14.760 4.534 -4.614 1.00 80.25 159 LYS A N 1
ATOM 1213 C CA . LYS A 1 159 ? 15.406 3.296 -5.033 1.00 80.25 159 LYS A CA 1
ATOM 1214 C C . LYS A 1 159 ? 14.361 2.359 -5.625 1.00 80.25 159 LYS A C 1
ATOM 1216 O O . LYS A 1 159 ? 13.162 2.640 -5.629 1.00 80.25 159 LYS A O 1
ATOM 1221 N N . GLY A 1 160 ? 14.839 1.232 -6.117 1.00 82.69 160 GLY A N 1
ATOM 1222 C CA . GLY A 1 160 ? 14.007 0.129 -6.552 1.00 82.69 160 GLY A CA 1
ATOM 1223 C C . GLY A 1 160 ? 14.357 -0.313 -7.955 1.00 82.69 160 GLY A C 1
ATOM 1224 O O . GLY A 1 160 ? 15.449 -0.027 -8.444 1.00 82.69 160 GLY A O 1
ATOM 1225 N N . ASN A 1 161 ? 13.420 -0.997 -8.597 1.00 88.38 161 ASN A N 1
ATOM 1226 C CA . ASN A 1 161 ? 13.594 -1.522 -9.945 1.00 88.38 161 ASN A CA 1
ATOM 1227 C C . ASN A 1 161 ? 12.562 -0.891 -10.894 1.00 88.38 161 ASN A C 1
ATOM 1229 O O . ASN A 1 161 ? 11.368 -0.897 -10.601 1.00 88.38 161 ASN A O 1
ATOM 1233 N N . SER A 1 162 ? 12.997 -0.350 -12.038 1.00 87.81 162 SER A N 1
ATOM 1234 C CA . SER A 1 162 ? 12.113 0.316 -13.014 1.00 87.81 162 SER A CA 1
ATOM 1235 C C . SER A 1 162 ? 11.141 -0.624 -13.731 1.00 87.81 162 SER A C 1
ATOM 1237 O O . SER A 1 162 ? 10.280 -0.149 -14.460 1.00 87.81 162 SER A O 1
ATOM 1239 N N . ASN A 1 163 ? 11.296 -1.936 -13.553 1.00 88.69 163 ASN A N 1
ATOM 1240 C CA . ASN A 1 163 ? 10.403 -2.968 -14.072 1.00 88.69 163 ASN A CA 1
ATOM 1241 C C . ASN A 1 163 ? 9.555 -3.600 -12.958 1.00 88.69 163 ASN A C 1
ATOM 1243 O O . ASN A 1 163 ? 8.901 -4.616 -13.195 1.00 88.69 163 ASN A O 1
ATOM 1247 N N . ALA A 1 164 ? 9.583 -3.040 -11.741 1.00 94.19 164 ALA A N 1
ATOM 1248 C CA . ALA A 1 164 ? 8.779 -3.540 -10.638 1.00 94.19 164 ALA A CA 1
ATOM 1249 C C . ALA A 1 164 ? 7.294 -3.373 -10.931 1.00 94.19 164 ALA A C 1
ATOM 1251 O O . ALA A 1 164 ? 6.810 -2.261 -11.150 1.00 94.19 164 ALA A O 1
ATOM 1252 N N . ARG A 1 165 ? 6.578 -4.494 -10.880 1.00 95.69 165 ARG A N 1
ATOM 1253 C CA . ARG A 1 165 ? 5.126 -4.555 -11.003 1.00 95.69 165 ARG A CA 1
ATOM 1254 C C . ARG A 1 165 ? 4.550 -5.237 -9.778 1.00 95.69 165 ARG A C 1
ATOM 1256 O O . ARG A 1 165 ? 4.938 -6.357 -9.447 1.00 95.69 165 ARG A O 1
ATOM 1263 N N . LEU A 1 166 ? 3.623 -4.554 -9.127 1.00 97.62 166 LEU A N 1
ATOM 1264 C CA . LEU A 1 166 ? 2.879 -5.038 -7.979 1.00 97.62 166 LEU A CA 1
ATOM 1265 C C . LEU A 1 166 ? 1.406 -5.121 -8.359 1.00 97.62 166 LEU A C 1
ATOM 1267 O O . LEU A 1 166 ? 0.827 -4.124 -8.776 1.00 97.62 166 LEU A O 1
ATOM 1271 N N . TRP A 1 167 ? 0.804 -6.288 -8.184 1.00 98.25 167 TRP A N 1
ATOM 1272 C CA . TRP A 1 167 ? -0.637 -6.458 -8.246 1.00 98.25 167 TRP A CA 1
ATOM 1273 C C . TRP A 1 167 ? -1.183 -6.731 -6.854 1.00 98.25 167 TRP A C 1
ATOM 1275 O O . TRP A 1 167 ? -0.572 -7.501 -6.112 1.00 98.25 167 TRP A O 1
ATOM 1285 N N . ILE A 1 168 ? -2.320 -6.121 -6.527 1.00 98.44 168 ILE A N 1
ATOM 1286 C CA . ILE A 1 168 ? -3.032 -6.286 -5.255 1.00 98.44 168 ILE A CA 1
ATOM 1287 C C . ILE A 1 168 ? -4.486 -6.645 -5.551 1.00 98.44 168 ILE A C 1
ATOM 1289 O O . ILE A 1 168 ? -5.103 -6.047 -6.436 1.00 98.44 168 ILE A O 1
ATOM 1293 N N . ASP A 1 169 ? -5.022 -7.606 -4.809 1.00 98.06 169 ASP A N 1
ATOM 1294 C CA . ASP A 1 169 ? -6.409 -8.052 -4.915 1.00 98.06 169 ASP A CA 1
ATOM 1295 C C . ASP A 1 169 ? -6.961 -8.440 -3.534 1.00 98.06 169 ASP A C 1
ATOM 1297 O O . ASP A 1 169 ? -6.179 -8.755 -2.633 1.00 98.06 169 ASP A O 1
ATOM 1301 N N . GLU A 1 170 ? -8.291 -8.422 -3.389 1.00 96.94 170 GLU A N 1
ATOM 1302 C CA . GLU A 1 170 ? -9.028 -8.884 -2.194 1.00 96.94 170 GLU A CA 1
ATOM 1303 C C . GLU A 1 170 ? -8.423 -8.378 -0.862 1.00 96.94 170 GLU A C 1
ATOM 1305 O O . GLU A 1 170 ? -7.922 -9.154 -0.049 1.00 96.94 170 GLU A O 1
ATOM 1310 N N . VAL A 1 171 ? -8.420 -7.055 -0.652 1.00 97.94 171 VAL A N 1
ATOM 1311 C CA . VAL A 1 171 ? -7.923 -6.437 0.592 1.00 97.94 171 VAL A CA 1
ATOM 1312 C C . VAL A 1 171 ? -8.996 -6.507 1.680 1.00 97.94 171 VAL A C 1
ATOM 1314 O O . VAL A 1 171 ? -10.100 -6.001 1.498 1.00 97.94 171 VAL A O 1
ATOM 1317 N N . GLU A 1 172 ? -8.648 -7.081 2.828 1.00 98.00 172 GLU A N 1
ATOM 1318 C CA . GLU A 1 172 ? -9.543 -7.332 3.955 1.00 98.00 172 GLU A CA 1
ATOM 1319 C C . GLU A 1 172 ? -8.910 -6.876 5.276 1.00 98.00 172 GLU A C 1
ATOM 1321 O O . GLU A 1 172 ? -7.724 -7.093 5.541 1.00 98.00 172 GLU A O 1
ATOM 1326 N N . LEU A 1 173 ? -9.729 -6.281 6.141 1.00 97.25 173 LEU A N 1
ATOM 1327 C CA . LEU A 1 173 ? -9.395 -6.024 7.538 1.00 97.25 173 LEU A CA 1
ATOM 1328 C C . LEU A 1 173 ? -10.115 -7.062 8.400 1.00 97.25 173 LEU A C 1
ATOM 1330 O O . LEU A 1 173 ? -11.333 -7.210 8.315 1.00 97.25 173 LEU A O 1
ATOM 1334 N N . ILE A 1 174 ? -9.354 -7.809 9.195 1.00 97.25 174 ILE A N 1
ATOM 1335 C CA . ILE A 1 174 ? -9.847 -8.954 9.964 1.00 97.25 174 ILE A CA 1
ATOM 1336 C C . ILE A 1 174 ? -10.047 -8.560 11.423 1.00 97.25 174 ILE A C 1
ATOM 1338 O O . ILE A 1 174 ? -9.156 -7.967 12.030 1.00 97.25 174 ILE A O 1
ATOM 1342 N N . TYR A 1 175 ? -11.184 -8.969 11.986 1.00 93.62 175 TYR A N 1
ATOM 1343 C CA . TYR A 1 175 ? -11.566 -8.749 13.378 1.00 93.62 175 TYR A CA 1
ATOM 1344 C C . TYR A 1 175 ? -11.867 -10.095 14.029 1.00 93.62 175 TYR A C 1
ATOM 1346 O O . TYR A 1 175 ? -12.826 -10.777 13.660 1.00 93.62 175 TYR A O 1
ATOM 1354 N N . ASN A 1 176 ? -11.050 -10.485 14.997 1.00 89.69 176 ASN A N 1
ATOM 1355 C CA . ASN A 1 176 ? -11.237 -11.704 15.762 1.00 89.69 176 ASN A CA 1
ATOM 1356 C C . ASN A 1 176 ? -12.064 -11.387 17.010 1.00 89.69 176 ASN A C 1
ATOM 1358 O O . ASN A 1 176 ? -11.762 -10.455 17.756 1.00 89.69 176 ASN A O 1
ATOM 1362 N N . ARG A 1 177 ? -13.106 -12.182 17.281 1.00 79.50 177 ARG A N 1
ATOM 1363 C CA . ARG A 1 177 ? -13.786 -12.101 18.577 1.00 79.50 177 ARG A CA 1
ATOM 1364 C C . ARG A 1 177 ? -12.913 -12.740 19.650 1.00 79.50 177 ARG A C 1
ATOM 1366 O O . ARG A 1 177 ? -12.469 -13.872 19.495 1.00 79.50 177 ARG A O 1
ATOM 1373 N N . SER A 1 178 ? -12.746 -12.050 20.770 1.00 69.06 178 SER A N 1
ATOM 1374 C CA . SER A 1 178 ? -12.356 -12.689 22.023 1.00 69.06 178 SER A CA 1
ATOM 1375 C C . SER A 1 178 ? -13.536 -13.526 22.530 1.00 69.06 178 SER A C 1
ATOM 1377 O O . SER A 1 178 ? -14.603 -12.965 22.793 1.00 69.06 178 SER A O 1
ATOM 1379 N N . GLU A 1 179 ? -13.377 -14.842 22.663 1.00 59.72 179 GLU A N 1
ATOM 1380 C CA . GLU A 1 179 ? -14.338 -15.666 23.403 1.00 59.72 179 GLU A CA 1
ATOM 1381 C C . GLU A 1 179 ? -14.412 -15.162 24.853 1.00 59.72 179 GLU A C 1
ATOM 1383 O O . GLU A 1 179 ? -13.410 -15.131 25.567 1.00 59.72 179 GLU A O 1
ATOM 1388 N N . GLN A 1 180 ? -15.597 -14.737 25.299 1.00 53.88 180 GLN A N 1
ATOM 1389 C CA . GLN A 1 180 ? -15.866 -14.633 26.730 1.00 53.88 180 GLN A CA 1
ATOM 1390 C C . GLN A 1 180 ? -16.042 -16.059 27.245 1.00 53.88 180 GLN A C 1
ATOM 1392 O O . GLN A 1 180 ? -17.003 -16.733 26.881 1.00 53.88 180 GLN A O 1
ATOM 1397 N N . ALA A 1 181 ? -15.106 -16.529 28.070 1.00 53.25 181 ALA A N 1
ATOM 1398 C CA . ALA A 1 181 ? -15.297 -17.757 28.823 1.00 53.25 181 ALA A CA 1
ATOM 1399 C C . ALA A 1 181 ? -16.521 -17.573 29.733 1.00 53.25 181 ALA A C 1
ATOM 1401 O O . ALA A 1 181 ? -16.476 -16.812 30.700 1.00 53.25 181 ALA A O 1
ATOM 1402 N N . PHE A 1 182 ? -17.627 -18.238 29.405 1.00 52.91 182 PHE A N 1
ATOM 1403 C CA . PHE A 1 182 ? -18.746 -18.378 30.326 1.00 52.91 182 PHE A CA 1
ATOM 1404 C C . PHE A 1 182 ? -18.279 -19.290 31.459 1.00 52.91 182 PHE A C 1
ATOM 1406 O O . PHE A 1 182 ? -18.201 -20.504 31.291 1.00 52.91 182 PHE A O 1
ATOM 1413 N N . ILE A 1 183 ? -17.928 -18.710 32.605 1.00 59.12 183 ILE A N 1
ATOM 1414 C CA . ILE A 1 183 ? -17.846 -19.484 33.841 1.00 59.12 183 ILE A CA 1
ATOM 1415 C C . ILE A 1 183 ? -19.295 -19.721 34.269 1.00 59.12 183 ILE A C 1
ATOM 1417 O O . ILE A 1 183 ? -19.958 -18.809 34.764 1.00 59.12 183 ILE A O 1
ATOM 1421 N N . SER A 1 184 ? -19.811 -20.923 34.013 1.00 60.31 184 SER A N 1
ATOM 1422 C CA . SER A 1 184 ? -21.009 -21.414 34.686 1.00 60.31 184 SER A CA 1
ATOM 1423 C C . SER A 1 184 ? -20.644 -21.647 36.150 1.00 60.31 184 SER A C 1
ATOM 1425 O O . SER A 1 184 ? -19.847 -22.532 36.460 1.00 60.31 184 SER A O 1
ATOM 1427 N N . ASN A 1 185 ? -21.180 -20.814 37.039 1.00 56.25 185 ASN A N 1
ATOM 1428 C CA . ASN A 1 185 ? -21.223 -21.140 38.457 1.00 56.25 185 ASN A CA 1
ATOM 1429 C C . ASN A 1 185 ? -22.406 -22.093 38.654 1.00 56.25 185 ASN A C 1
ATOM 1431 O O . ASN A 1 185 ? -23.533 -21.624 38.820 1.00 56.25 185 ASN A O 1
ATOM 1435 N N . ASP A 1 186 ? -22.126 -23.393 38.575 1.00 62.66 186 ASP A N 1
ATOM 1436 C CA . ASP A 1 186 ? -22.980 -24.433 39.157 1.00 62.66 186 ASP A CA 1
ATOM 1437 C C . ASP A 1 186 ? -22.612 -24.628 40.637 1.00 62.66 186 ASP A C 1
ATOM 1439 O O . ASP A 1 186 ? -21.396 -24.609 40.953 1.00 62.66 186 ASP A O 1
#

=== Feature glossary ===
The record interleaves many kinds of information about one protein. Here is each kind framed as the question it answers.

Q: Are the domains correctly placed relative to each other?
A: Predicted aligned error is AlphaFold's pairwise confidence. Unlike pLDDT (per-residue), PAE is per-residue-pair and captures whether two parts of the structure are correctly placed relative to each other. Units are ångströms of expected positional error.

Q: Which residues are in helices, strands, or loops?
A: Eight-state secondary structure (DSSP): H is the canonical α-helix, G the tighter 3₁₀-helix, I the wider π-helix; E/B are β-structure, T and S are turns and bends, and '-' is everything else. DSSP derives these from the pattern of main-chain N–H···O=C hydrogen bonds, not from the sequence.

Q: What if only a Cα trace is available?
A: P-SEA three-state annotation labels each residue as helix, strand, or coil based purely on the geometry of the Cα trace. It serves as a fallback when the full backbone (and thus DSSP) is unavailable.

Q: What are the backbone torsion angles?
A: φ (phi) and ψ (psi) are the two rotatable backbone dihedrals per residue: φ is the C(i-1)–N–Cα–C torsion, ψ is the N–Cα–C–N(i+1) torsion, both in degrees on (−180°, 180°]. α-helical residues cluster near (−60°, −45°); β-strand residues near (−120°, +130°). A Ramachandran plot is simply a scatter of (φ, ψ) for every residue.

Q: What known structures does this most resemble?
A: Structural nearest neighbors (via Foldseek easy-search vs the PDB). Reported per hit: target PDB id, E-value, and alignment TM-score. A TM-score above ~0.5 is the conventional threshold for 'same fold'.

Q: What family and function is it annotated with?
A: Database cross-references. InterPro integrates a dozen domain/family signature databases into unified entries with residue-range hits. GO terms attach function/process/location labels with evidence codes. CATH codes position the fold in a four-level structural taxonomy. Organism is the NCBI-taxonomy species name.

Q: Which residues are buried vs exposed?
A: Solvent accessibility: the surface area of each residue that a 1.4 Å water probe can touch, in Å². When only backbone atoms are present the absolute values are lower than full-atom SASA (side chains contribute most of the area) and are flagged as backbone-only.

Q: What do the diagnostic plots show?
A: Three diagnostic plots accompany the record. The Cα contact map visualizes the tertiary structure as a 2D adjacency matrix (8 Å cutoff, sequence-local contacts suppressed). The Ramachandran plot shows the distribution of backbone (φ, ψ) torsions, with points in the α and β basins reflecting secondary structure content. The PAE plot shows AlphaFold's inter-residue confidence as a color matrix.

Q: What is the amino-acid chain?
A: The amino-acid sequence is the protein's primary structure: the linear order of residues from the N-terminus to the C-terminus, written in one-letter code. Everything else here — the 3D coordinates, the secondary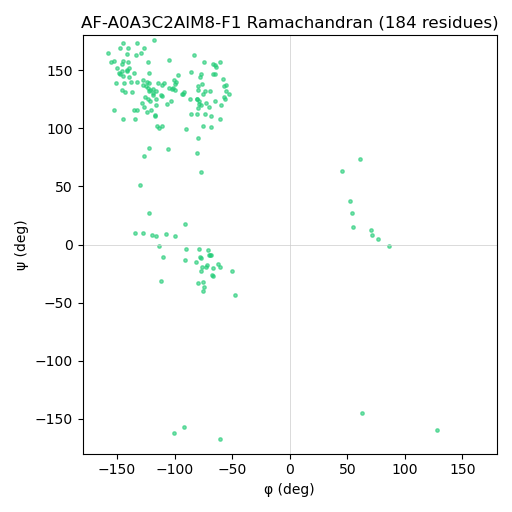 structure, the domain annotations — is ultimately a consequence of this string.

Q: What do the rendered images show?
A: The six renders are orthographic views along the three Cartesian axes in both directions. Representation (cartoon, sticks, or surface) and color scheme (sequence-rainbow or by-chain) vary across proteins so the training set covers all the common visualization conventions.

Q: Where is each backbone atom in 3D?
A: The mmCIF table is the protein's shape written out atom by atom. For each backbone N, Cα, C, and carbonyl O, it records an (x, y, z) coordinate triple in Å plus the residue type, chain letter, and residue number.

Q: How mobile is each atom in the crystal?
A: For experimental (PDB) structures, the B-factor (temperature factor) quantifies the positional spread of each atom in the crystal — a combination of thermal vibration and static disorder — in units of Å². High B-factors mark flexible loops or poorly resolved regions; low B-factors mark the rigid, well-ordered core.

Q: How big and how compact is the whole molecule?
A: Three whole-structure scalars: the radius of gyration (RMS distance of Cα from centroid, in Å), the count of Cα–Cα contacts (pairs closer than 8 Å and separated by more than four residues in sequence — i.e. tertiary, not local, contacts), and the bounding-box dimensions. Together they distinguish compact globular folds from extended fibres or disordered chains.

Q: What does the local fold look like, residue by residue?
A: A 3Di character summarizes, for each residue, the relative orientation of the Cα frame of its nearest spatial neighbor. Because it encodes fold topology rather than chemistry, 3Di alignments detect remote structural similarity that sequence alignment misses.

Q: How confident is the AlphaFold model at each residue?
A: For AlphaFold models, the B-factor field carries pLDDT — the model's own estimate of local accuracy on a 0–100 scale. Regions with pLDDT<50 should be treated as essentially unmodeled; they often correspond to intrinsically disordered segments.